Protein AF-A0A811JUB9-F1 (afdb_monomer)

Radius of gyration: 35.9 Å; Cα contacts (8 Å, |Δi|>4): 423; chains: 1; bounding box: 54×65×130 Å

Sequence (294 aa):
MSEEDNWIDVLENGEIFKRTLADSDGIQPIGGDLVCVTVECEHEHYQLEAPLGRGLFPDAFEIVLLMVKCEEKVQIRMEEERFKCSNFTLGDVEVPGSDSYIITLKSIAKDFDDTKYGSLYQSKGKEYYRAQDYPKAAQVYKHALVFNMSDEYKAKMVSNLCACYTQLKEWDEITKLTDDLVIPDSLDKQIVSKLKFRRGMALYNKKRYNEAIDEFKHALIFDKANMYIQSYIGLSTEKGRKQEQKLQKFYSGMMKEFSKEQTTKSHRFTLFSKAAAVVVIVIVVAVVIHYFFQ

Solvent-accessible surface area (backbone atoms only — not comparable to full-atom values): 15815 Å² total; per-residue (Å²): 132,67,93,75,78,59,64,41,56,75,73,79,72,74,40,40,33,41,27,79,78,39,80,52,95,42,62,61,54,56,80,61,27,35,35,33,32,42,39,38,49,99,93,44,80,45,81,47,75,51,48,36,71,48,72,70,57,59,70,52,52,43,57,50,50,54,78,39,23,33,64,16,27,32,38,39,38,34,72,38,76,92,51,38,41,62,68,45,66,58,83,92,44,75,44,80,45,47,51,52,42,36,41,29,34,69,44,78,41,80,84,70,75,61,67,74,47,52,63,45,35,53,50,53,22,50,50,29,46,73,71,64,38,33,70,62,16,30,50,19,29,53,51,54,62,73,48,94,61,54,68,64,56,48,52,52,37,50,43,51,30,41,50,26,29,60,77,72,64,39,36,66,59,36,46,54,59,58,70,75,51,82,80,61,92,86,47,59,49,67,59,52,20,52,41,28,37,52,43,13,52,28,29,43,76,70,67,40,20,68,63,13,36,53,27,28,52,57,12,33,76,59,43,74,82,46,64,67,52,53,47,51,38,54,52,26,52,55,52,39,53,53,49,52,52,51,51,51,51,51,52,53,50,54,53,51,51,54,50,50,53,53,50,51,55,50,50,54,57,52,50,54,52,52,54,52,51,52,53,51,50,53,52,52,51,51,52,51,52,57,68,76,76,113

pLDDT: mean 90.18, std 12.18, range [43.56, 98.56]

Organism: NCBI:txid465554

Nearest PDB structures (foldseek):
  5jhe-assembly1_A-2  TM=5.456E-01  e=1.407E-05  Saccharomyces cerevisiae S288C
  2xpi-assembly1_A  TM=8.559E-01  e=1.167E-02  Schizosaccharomyces pombe
  8h3a-assembly1_A  TM=8.466E-01  e=1.300E-02  Homo sapiens
  8bbg-assembly1_D  TM=7.629E-01  e=2.109E-02  Homo sapiens
  8gl8-assembly1_I  TM=4.465E-01  e=8.087E-02  Flavobacterium johnsoniae

Foldseek 3Di:
DDPPPFWDPLPVPPFKIKGWPAADPAAADDQQKWWWKWKADPNDIWIAIDGAPQLLDQPNCSRVSNVHGAQTKMKMFGPDPSRFDDFDDQDNDTDHTDRMIIMHTHDIHNDDQLAVCLVSLVVSLVVCVVVVVLVSSLSSLVSSCVHPDDLQSNLVSLLSNLVSCVSVVVLVVLLVSLVPRDDDPPHDLQSQLSSLQSNLSSCVVVLVLVSSLVSLVSSCVSVVPPVVSVVSNVVSVVSNVVVVVVVVVVVVVVVVVVVVVVVVVVVVVVVVVVVVVVVVVVVVVVVVVVVVVD

Mean predicted aligned error: 9.31 Å

Structure (mmCIF, N/CA/C/O backbone):
data_AF-A0A811JUB9-F1
#
_entry.id   AF-A0A811JUB9-F1
#
loop_
_atom_site.group_PDB
_atom_site.id
_atom_site.type_symbol
_atom_site.label_atom_id
_atom_site.label_alt_id
_atom_site.label_comp_id
_atom_site.label_asym_id
_atom_site.label_entity_id
_atom_site.label_seq_id
_atom_site.pdbx_PDB_ins_code
_atom_site.Cartn_x
_atom_site.Cartn_y
_atom_site.Cartn_z
_atom_site.o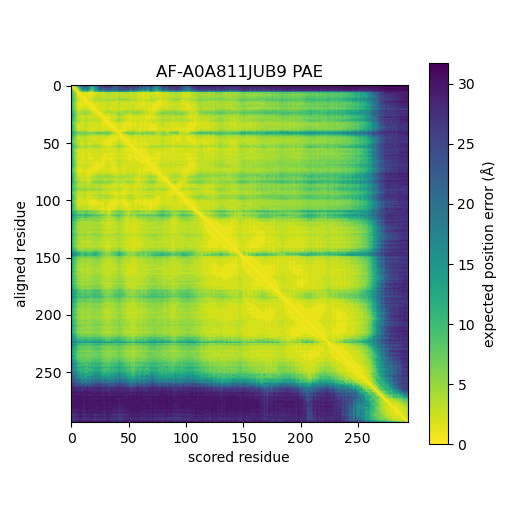ccupancy
_atom_site.B_iso_or_equiv
_atom_site.auth_seq_id
_atom_site.auth_comp_id
_atom_site.auth_asym_id
_atom_site.auth_atom_id
_atom_site.pdbx_PDB_model_num
ATOM 1 N N . MET A 1 1 ? -24.187 -22.582 33.182 1.00 44.03 1 MET A N 1
ATOM 2 C CA . MET A 1 1 ? -23.689 -22.406 31.806 1.00 44.03 1 MET A CA 1
ATOM 3 C C . MET A 1 1 ? -22.238 -22.010 31.949 1.00 44.03 1 MET A C 1
ATOM 5 O O . MET A 1 1 ? -21.979 -21.024 32.626 1.00 44.03 1 MET A O 1
ATOM 9 N N . SER A 1 2 ? -21.315 -22.866 31.518 1.00 43.56 2 SER A N 1
ATOM 10 C CA . SER A 1 2 ? -19.874 -22.607 31.616 1.00 43.56 2 SER A CA 1
ATOM 11 C C . SER A 1 2 ? -19.514 -21.364 30.798 1.00 43.56 2 SER A C 1
ATOM 13 O O . SER A 1 2 ? -20.132 -21.096 29.773 1.00 43.56 2 SER A O 1
ATOM 15 N N . GLU A 1 3 ? -18.516 -20.599 31.244 1.00 51.31 3 GLU A N 1
ATOM 16 C CA . GLU A 1 3 ? -18.048 -19.351 30.605 1.00 51.31 3 GLU A CA 1
ATOM 17 C C . GLU A 1 3 ? -17.570 -19.515 29.143 1.00 51.31 3 GLU A C 1
ATOM 19 O O . GLU A 1 3 ? -17.313 -18.518 28.463 1.00 51.31 3 GLU A O 1
ATOM 24 N N . GLU A 1 4 ? -17.477 -20.755 28.653 1.00 53.12 4 GLU A N 1
ATOM 25 C CA . GLU A 1 4 ? -17.109 -21.128 27.283 1.00 53.12 4 GLU A CA 1
ATOM 26 C C . GLU A 1 4 ? -18.252 -20.971 26.257 1.00 53.12 4 GLU A C 1
ATOM 28 O O . GLU A 1 4 ? -17.964 -20.832 25.073 1.00 53.12 4 GLU A O 1
ATOM 33 N N . ASP A 1 5 ? -19.524 -20.901 26.674 1.00 55.84 5 ASP A N 1
ATOM 34 C CA . ASP A 1 5 ? -20.690 -21.016 25.766 1.00 55.84 5 ASP A CA 1
ATOM 35 C C . ASP A 1 5 ? -21.066 -19.744 24.967 1.00 55.84 5 ASP A C 1
ATOM 37 O O . ASP A 1 5 ? -21.996 -19.778 24.166 1.00 55.84 5 ASP A O 1
ATOM 41 N N . ASN A 1 6 ? -20.375 -18.613 25.156 1.00 85.19 6 ASN A N 1
ATOM 42 C CA . ASN A 1 6 ? -20.751 -17.324 24.536 1.00 85.19 6 ASN A CA 1
ATOM 43 C C . ASN A 1 6 ? -19.749 -16.793 23.493 1.00 85.19 6 ASN A C 1
ATOM 45 O O . ASN A 1 6 ? -19.838 -15.627 23.096 1.00 85.19 6 ASN A O 1
ATOM 49 N N . TRP A 1 7 ? -18.781 -17.604 23.064 1.00 94.31 7 TRP A N 1
ATOM 50 C CA . TRP A 1 7 ? -17.868 -17.227 21.984 1.00 94.31 7 TRP A CA 1
ATOM 51 C C . TRP A 1 7 ? -18.457 -17.585 20.620 1.00 94.31 7 TRP A C 1
ATOM 53 O O . TRP A 1 7 ? -18.829 -18.727 20.368 1.00 94.31 7 TRP A O 1
ATOM 63 N N . ILE A 1 8 ? -18.496 -16.601 19.729 1.00 95.06 8 ILE A N 1
ATOM 64 C CA . ILE A 1 8 ? -18.855 -16.756 18.323 1.00 95.06 8 ILE A CA 1
ATOM 65 C C . ILE A 1 8 ? -17.554 -16.846 17.531 1.00 95.06 8 ILE A C 1
ATOM 67 O O . ILE A 1 8 ? -16.740 -15.922 17.591 1.00 95.06 8 ILE A O 1
ATOM 71 N N . ASP A 1 9 ? -17.365 -17.938 16.797 1.00 95.44 9 ASP A N 1
ATOM 72 C CA . ASP A 1 9 ? -16.324 -18.040 15.774 1.00 95.44 9 ASP A CA 1
ATOM 73 C C . ASP A 1 9 ? -16.734 -17.183 14.570 1.00 95.44 9 ASP A C 1
ATOM 75 O O . ASP A 1 9 ? -17.721 -17.465 13.894 1.00 95.44 9 ASP A O 1
ATOM 79 N N . VAL A 1 10 ? -16.011 -16.088 14.354 1.00 95.38 10 VAL A N 1
ATOM 80 C CA . VAL A 1 10 ? -16.367 -15.035 13.394 1.00 95.38 10 VAL A CA 1
ATOM 81 C C . VAL A 1 10 ? -16.140 -15.482 11.952 1.00 95.38 10 VAL A C 1
ATOM 83 O O . VAL A 1 10 ? -16.832 -15.018 11.048 1.00 95.38 10 VAL A O 1
ATOM 86 N N . LEU A 1 11 ? -15.164 -16.364 11.735 1.00 94.31 11 LEU A N 1
ATOM 87 C CA . LEU A 1 11 ? -14.755 -16.834 10.411 1.00 94.31 11 LEU A CA 1
ATOM 88 C C . LEU A 1 11 ? -15.128 -18.304 10.155 1.00 94.31 11 LEU A C 1
ATOM 90 O O . LEU A 1 11 ? -14.844 -18.813 9.072 1.00 94.31 11 LEU A O 1
ATOM 94 N N . GLU A 1 12 ? -15.751 -18.972 11.130 1.00 93.38 12 GLU A N 1
ATOM 95 C CA . GLU A 1 12 ? -16.121 -20.398 11.094 1.00 93.38 12 GLU A CA 1
ATOM 96 C C . GLU A 1 12 ? -14.928 -21.335 10.821 1.00 93.38 12 GLU A C 1
ATOM 98 O O . GLU A 1 12 ? -15.060 -22.408 10.227 1.00 93.38 12 GLU A O 1
ATOM 103 N N . ASN A 1 13 ? -13.734 -20.914 11.229 1.00 92.94 13 ASN A N 1
ATOM 104 C CA . ASN A 1 13 ? -12.484 -21.634 10.999 1.00 92.94 13 ASN A CA 1
ATOM 105 C C . ASN A 1 13 ? -11.553 -21.641 12.224 1.00 92.94 13 ASN A C 1
ATOM 107 O O . ASN A 1 13 ? -10.418 -22.105 12.123 1.00 92.94 13 ASN A O 1
ATOM 111 N N . GLY A 1 14 ? -12.033 -21.161 13.373 1.00 93.12 14 GLY A N 1
ATOM 112 C CA . GLY A 1 14 ? -11.326 -21.168 14.648 1.00 93.12 14 GLY A CA 1
ATOM 113 C C . GLY A 1 14 ? -10.254 -20.092 14.807 1.00 93.12 14 GLY A C 1
ATOM 114 O O . GLY A 1 14 ? -9.440 -20.196 15.719 1.00 93.12 14 GLY A O 1
ATOM 115 N N . GLU A 1 15 ? -10.212 -19.075 13.943 1.00 95.31 15 GLU A N 1
ATOM 116 C CA . GLU A 1 15 ? -9.104 -18.111 13.936 1.00 95.31 15 GLU A CA 1
ATOM 117 C C . GLU A 1 15 ? -9.399 -16.823 14.721 1.00 95.31 15 GLU A C 1
ATOM 119 O O . GLU A 1 15 ? -8.499 -16.267 15.358 1.00 95.31 15 GLU A O 1
ATOM 124 N N . ILE A 1 16 ? -10.647 -16.338 14.675 1.00 96.69 16 ILE A N 1
ATOM 125 C CA . ILE A 1 16 ? -11.093 -15.122 15.372 1.00 96.69 16 ILE A CA 1
ATOM 126 C C . ILE A 1 16 ? -12.395 -15.414 16.108 1.00 96.69 16 ILE A C 1
ATOM 128 O O . ILE A 1 16 ? -13.383 -15.830 15.508 1.00 96.69 16 ILE A O 1
ATOM 132 N N . PHE A 1 17 ? -12.419 -15.099 17.399 1.00 96.81 17 PHE A N 1
ATOM 133 C CA . PHE A 1 17 ? -1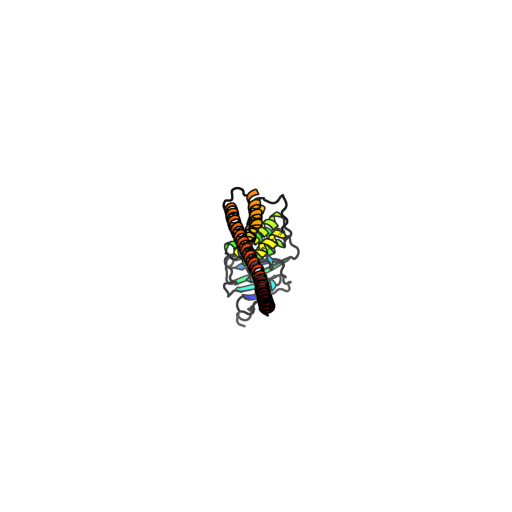3.595 -15.241 18.243 1.00 96.81 17 PHE A CA 1
ATOM 134 C C . PHE A 1 17 ? -14.070 -13.886 18.762 1.00 96.81 17 PHE A C 1
ATOM 136 O O . PHE A 1 17 ? -13.266 -13.034 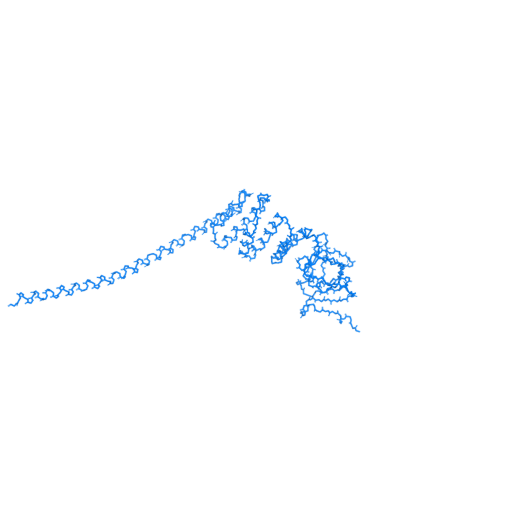19.147 1.00 96.81 17 PHE A O 1
ATOM 143 N N . LYS A 1 18 ? -15.391 -13.710 18.829 1.00 96.81 18 LYS A N 1
ATOM 144 C CA . LYS A 1 18 ? -16.073 -12.552 19.422 1.00 96.81 18 LYS A CA 1
ATOM 145 C C . LYS A 1 18 ? -16.983 -13.026 20.553 1.00 96.81 18 LYS A C 1
ATOM 147 O O . LYS A 1 18 ? -17.725 -13.987 20.386 1.00 96.81 18 LYS A O 1
ATOM 152 N N . ARG A 1 19 ? -16.996 -12.315 21.677 1.00 96.19 19 ARG A N 1
ATOM 153 C CA . ARG A 1 19 ? -17.979 -12.483 22.755 1.00 96.19 19 ARG A CA 1
ATOM 154 C C . ARG A 1 19 ? -18.556 -11.132 23.148 1.00 96.19 19 ARG A C 1
ATOM 156 O O . ARG A 1 19 ? -17.804 -10.219 23.477 1.00 96.19 19 ARG A O 1
ATOM 163 N N . THR A 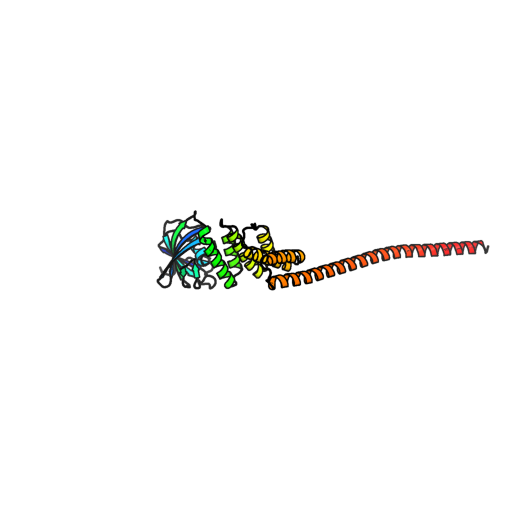1 20 ? -19.876 -10.995 23.162 1.00 96.88 20 THR A N 1
ATOM 164 C CA . THR A 1 20 ? -20.530 -9.768 23.637 1.00 96.88 20 THR A CA 1
ATOM 165 C C . THR A 1 20 ? -20.503 -9.726 25.167 1.00 96.88 20 THR A C 1
ATOM 167 O O . THR A 1 20 ? -20.916 -10.674 25.832 1.00 96.88 20 THR A O 1
ATOM 170 N N . LEU A 1 21 ? -19.975 -8.634 25.724 1.00 96.62 21 LEU A N 1
ATOM 171 C CA . LEU A 1 21 ? -19.916 -8.368 27.166 1.00 96.62 21 LEU A CA 1
ATOM 172 C C . LEU A 1 21 ? -21.066 -7.456 27.614 1.00 96.62 21 LEU A C 1
ATOM 174 O O . LEU A 1 21 ? -21.599 -7.634 28.705 1.00 96.62 21 LEU A O 1
ATOM 178 N N . ALA A 1 22 ? -21.448 -6.497 26.769 1.00 96.56 22 ALA A N 1
ATOM 179 C CA . ALA A 1 22 ? -22.656 -5.694 26.920 1.00 96.56 22 ALA A CA 1
ATOM 180 C C . ALA A 1 22 ? -23.265 -5.449 25.534 1.00 96.56 22 ALA A C 1
ATOM 182 O O . ALA A 1 22 ? -22.577 -4.941 24.648 1.00 96.56 22 ALA A O 1
ATOM 183 N N . ASP A 1 23 ? -24.525 -5.845 25.351 1.00 95.19 23 ASP A N 1
ATOM 184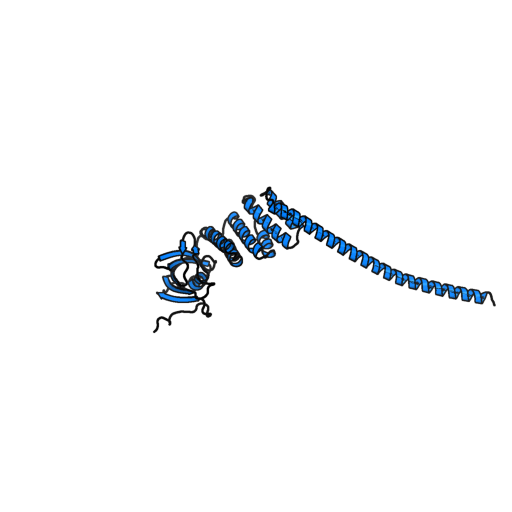 C CA . ASP A 1 23 ? -25.258 -5.643 24.097 1.00 95.19 23 ASP A CA 1
ATOM 185 C C . ASP A 1 23 ? -25.808 -4.211 24.003 1.00 95.19 23 ASP A C 1
ATOM 187 O O . ASP A 1 23 ? -25.878 -3.480 24.994 1.00 95.19 23 ASP A O 1
ATOM 191 N N . SER A 1 24 ? -26.205 -3.823 22.798 1.00 96.12 24 SER A N 1
ATOM 192 C CA . SER A 1 24 ? -26.814 -2.537 22.487 1.00 96.12 24 SER A CA 1
ATOM 193 C C . SER A 1 24 ? -27.889 -2.703 21.408 1.00 96.12 24 SER A C 1
ATOM 195 O O . SER A 1 24 ? -27.811 -3.590 20.558 1.00 96.12 24 SER A O 1
ATOM 197 N N . ASP A 1 25 ? -28.873 -1.806 21.392 1.00 94.75 25 ASP A N 1
ATOM 198 C CA . ASP A 1 25 ? -29.843 -1.671 20.293 1.00 94.75 25 ASP A CA 1
ATOM 199 C C . ASP A 1 25 ? -29.364 -0.676 19.214 1.00 94.75 25 ASP A C 1
ATOM 201 O O . ASP A 1 25 ? -30.129 -0.250 18.347 1.00 94.75 25 ASP A O 1
ATOM 205 N N . GLY A 1 26 ? -28.090 -0.273 19.277 1.00 95.44 26 GLY A N 1
ATOM 206 C CA . GLY A 1 26 ? -27.459 0.626 18.318 1.00 95.44 26 GLY A CA 1
ATOM 207 C C . GLY A 1 26 ? -27.363 0.051 16.903 1.00 95.44 26 GLY A C 1
ATOM 208 O O . GLY A 1 26 ? -27.590 -1.130 16.643 1.00 95.44 26 GLY A O 1
ATOM 209 N N . ILE A 1 27 ? -26.984 0.913 15.962 1.00 96.69 27 ILE A N 1
ATOM 210 C CA . ILE A 1 27 ? -26.746 0.514 14.572 1.00 96.69 27 ILE A CA 1
ATOM 211 C C . ILE A 1 27 ? -25.341 -0.075 14.396 1.00 96.69 27 ILE A C 1
ATOM 213 O O . ILE A 1 27 ? -24.413 0.279 15.120 1.00 96.69 27 ILE A O 1
ATOM 217 N N . GLN A 1 28 ? -25.195 -0.954 13.412 1.00 96.81 28 GLN A N 1
ATOM 218 C CA . GLN A 1 28 ? -23.934 -1.571 12.998 1.00 96.81 28 GLN A CA 1
ATOM 219 C C . GLN A 1 28 ? -23.298 -0.744 11.866 1.00 96.81 28 GLN A C 1
ATOM 221 O O . GLN A 1 28 ? -24.041 -0.239 11.014 1.00 96.81 28 GLN A O 1
ATOM 226 N N . PRO A 1 29 ? -21.964 -0.573 11.839 1.00 97.25 29 PRO A N 1
ATOM 227 C CA . PRO A 1 29 ? -21.294 0.175 10.783 1.00 97.25 29 PRO A CA 1
ATOM 228 C C . PRO A 1 29 ? -21.241 -0.633 9.483 1.00 97.25 29 PRO A C 1
ATOM 230 O O . PRO A 1 29 ? -21.277 -1.865 9.487 1.00 97.25 29 PRO A O 1
ATOM 233 N N . ILE A 1 30 ? -21.100 0.067 8.362 1.00 95.31 30 ILE A N 1
ATOM 234 C CA . ILE A 1 30 ? -20.750 -0.527 7.069 1.00 95.31 30 ILE A CA 1
ATOM 235 C C . ILE A 1 30 ? -19.331 -0.125 6.655 1.00 95.31 30 ILE A C 1
ATOM 237 O O . ILE A 1 30 ? -18.756 0.839 7.161 1.00 95.31 30 ILE A O 1
ATOM 241 N N . GLY A 1 31 ? -18.752 -0.861 5.703 1.00 93.06 31 GLY A N 1
ATOM 242 C CA . GLY A 1 31 ? -17.441 -0.524 5.150 1.00 93.06 31 GLY A CA 1
ATOM 243 C C . GLY A 1 31 ? -17.424 0.891 4.560 1.00 93.06 31 GLY A C 1
ATOM 244 O O . GLY A 1 31 ? -18.207 1.209 3.666 1.00 93.06 31 GLY A O 1
ATOM 245 N N . GLY A 1 32 ? -16.500 1.720 5.038 1.00 90.75 32 GLY A N 1
ATOM 246 C CA . GLY A 1 32 ? -16.361 3.131 4.692 1.00 90.75 32 GLY A CA 1
ATOM 247 C C . GLY A 1 32 ? -16.842 4.100 5.769 1.00 90.75 32 GLY A C 1
ATOM 248 O O . GLY A 1 32 ? -16.410 5.248 5.724 1.00 90.75 32 GLY A O 1
ATOM 249 N N . ASP A 1 33 ? -17.662 3.662 6.728 1.00 95.44 33 ASP A N 1
ATOM 250 C CA . ASP A 1 33 ? -18.068 4.517 7.845 1.00 95.44 33 ASP A CA 1
ATOM 251 C C . ASP A 1 33 ? -16.856 4.873 8.720 1.00 95.44 33 ASP A C 1
ATOM 253 O O . ASP A 1 33 ? -15.968 4.048 8.955 1.00 95.44 33 ASP A O 1
ATOM 257 N N . LEU A 1 34 ? -16.834 6.098 9.242 1.00 95.88 34 LEU A N 1
ATOM 258 C CA . LEU A 1 34 ? -15.900 6.496 10.285 1.00 95.88 34 LEU A CA 1
ATOM 259 C C . LEU A 1 34 ? -16.371 5.925 11.616 1.00 95.88 34 LEU A C 1
ATOM 261 O O . LEU A 1 34 ? -17.490 6.209 12.045 1.00 95.88 34 LEU A O 1
ATOM 265 N N . VAL A 1 35 ? -15.511 5.157 12.280 1.00 97.62 35 VAL A N 1
ATOM 266 C CA . VAL A 1 35 ? -15.815 4.576 13.588 1.00 97.62 35 VAL A CA 1
ATOM 267 C C . VAL A 1 35 ? -14.863 5.107 14.647 1.00 97.62 35 VAL A C 1
ATOM 269 O O . VAL A 1 35 ? -13.656 5.190 14.418 1.00 97.62 35 VAL A O 1
ATOM 272 N N . CYS A 1 36 ? -15.412 5.440 15.813 1.00 97.69 36 CYS A N 1
ATOM 273 C CA . CYS A 1 36 ? -14.642 5.704 17.024 1.00 97.69 36 CYS A CA 1
ATOM 274 C C . CYS A 1 36 ? -14.813 4.523 17.974 1.00 97.69 36 CYS A C 1
ATOM 276 O O . CYS A 1 36 ? -15.941 4.127 18.278 1.00 97.69 36 CYS A O 1
ATOM 278 N N . VAL A 1 37 ? -13.708 3.946 18.434 1.00 98.38 37 VAL A N 1
ATOM 279 C CA . VAL A 1 37 ? -13.704 2.771 19.305 1.00 98.38 37 VAL A CA 1
ATOM 280 C C . VAL A 1 37 ? -12.829 3.014 20.525 1.00 98.38 37 VAL A C 1
ATOM 282 O O . VAL A 1 37 ? -11.751 3.600 20.438 1.00 98.38 37 VAL A O 1
ATOM 285 N N . THR A 1 38 ? -13.282 2.514 21.670 1.00 98.38 38 THR A N 1
ATOM 286 C CA . THR A 1 38 ? -12.445 2.364 22.859 1.00 98.38 38 THR A CA 1
ATOM 287 C C . THR A 1 38 ? -11.910 0.942 22.901 1.00 98.38 38 THR A C 1
ATOM 289 O O . THR A 1 38 ? -12.699 -0.001 22.920 1.00 98.38 38 THR A O 1
ATOM 292 N N . VAL A 1 39 ? -10.593 0.791 22.944 1.00 98.19 39 VAL A N 1
ATOM 293 C CA . VAL A 1 39 ? -9.901 -0.494 23.076 1.00 98.19 39 VAL A CA 1
ATOM 294 C C . VAL A 1 39 ? -9.324 -0.587 24.480 1.00 98.19 39 VAL A C 1
ATOM 296 O O . VAL A 1 39 ? -8.626 0.323 24.913 1.00 98.19 39 VAL A O 1
ATOM 299 N N . GLU A 1 40 ? -9.607 -1.670 25.193 1.00 97.38 40 GLU A N 1
ATOM 300 C CA . GLU A 1 40 ? -9.048 -1.963 26.513 1.00 97.38 40 GLU A CA 1
ATOM 301 C C . GLU A 1 40 ? -8.051 -3.118 26.381 1.00 97.38 40 GLU A C 1
ATOM 303 O O . GLU A 1 40 ? -8.390 -4.193 25.870 1.00 97.38 40 GLU A O 1
ATOM 308 N N . CYS A 1 41 ? -6.819 -2.876 26.823 1.00 93.69 41 CYS A N 1
ATOM 309 C CA . CYS A 1 41 ? -5.717 -3.834 26.809 1.00 93.69 41 CYS A CA 1
ATOM 310 C C . CYS A 1 41 ? -4.761 -3.516 27.960 1.00 93.69 41 CYS A C 1
ATOM 312 O O . CYS A 1 41 ? -4.551 -2.348 28.260 1.00 93.69 41 CYS A O 1
ATOM 314 N N . GLU A 1 42 ? -4.213 -4.536 28.623 1.00 88.19 42 GLU A N 1
ATOM 315 C CA . GLU A 1 42 ? -3.255 -4.376 29.736 1.00 88.19 42 GLU A CA 1
ATOM 316 C C . GLU A 1 42 ? -3.701 -3.411 30.861 1.00 88.19 42 GLU A C 1
ATOM 318 O O . GLU A 1 42 ? -2.872 -2.851 31.571 1.00 88.19 42 GLU A O 1
ATOM 323 N N . HIS A 1 43 ? -5.014 -3.285 31.097 1.00 86.56 43 HIS A N 1
ATOM 324 C CA . HIS A 1 43 ? -5.642 -2.345 32.050 1.00 86.56 43 HIS A CA 1
ATOM 325 C C . HIS A 1 43 ? -5.590 -0.860 31.646 1.00 86.56 43 HIS A C 1
ATOM 327 O O . HIS A 1 43 ? -5.934 0.005 32.453 1.00 86.56 43 HIS A O 1
ATOM 333 N N . GLU A 1 44 ? -5.222 -0.556 30.404 1.00 94.56 44 GLU A N 1
ATOM 334 C CA . GLU A 1 44 ? -5.306 0.779 29.814 1.00 94.56 44 GLU A CA 1
ATOM 335 C C . GLU A 1 44 ? -6.445 0.872 28.788 1.00 94.56 44 GLU A C 1
ATOM 337 O O . GLU A 1 44 ? -6.979 -0.137 28.318 1.00 94.56 44 GLU A O 1
ATOM 342 N N . HIS A 1 45 ? -6.827 2.107 28.447 1.00 96.44 45 HIS A N 1
ATOM 343 C CA . HIS A 1 45 ? -7.878 2.411 27.476 1.00 96.44 45 HIS A CA 1
ATOM 344 C C . HIS A 1 45 ? -7.337 3.313 26.364 1.00 96.44 45 HIS A C 1
ATOM 346 O O . HIS A 1 45 ? -6.836 4.405 26.630 1.00 96.44 45 HIS A O 1
ATOM 352 N N . TYR A 1 46 ? -7.528 2.898 25.116 1.00 97.81 46 TYR A N 1
ATOM 353 C CA . TYR A 1 46 ? -7.072 3.600 23.920 1.00 97.81 46 TYR A CA 1
ATOM 354 C C . TYR A 1 46 ? -8.276 4.029 23.085 1.00 97.81 46 TYR A C 1
ATOM 356 O O . TYR A 1 46 ? -9.162 3.221 22.808 1.00 97.81 46 TYR A O 1
ATOM 364 N N . GLN A 1 47 ? -8.324 5.299 22.687 1.00 97.62 47 GLN A N 1
ATOM 365 C CA . GLN A 1 47 ? -9.361 5.812 21.791 1.00 97.62 47 GLN A CA 1
ATOM 366 C C . GLN A 1 47 ? -8.815 5.843 20.373 1.00 97.62 47 GLN A C 1
ATOM 368 O O . GLN A 1 47 ? -7.817 6.513 20.109 1.00 97.62 47 GLN A O 1
ATOM 373 N N . LEU A 1 48 ? -9.465 5.117 19.473 1.00 97.31 48 LEU A N 1
ATOM 374 C CA . LEU A 1 48 ? -9.063 5.003 18.080 1.00 97.31 48 LEU A CA 1
ATOM 375 C C . LEU A 1 48 ? -10.197 5.496 17.189 1.00 97.31 48 LEU A C 1
ATOM 377 O O . LEU A 1 48 ? -11.353 5.142 17.406 1.00 97.31 48 LEU A O 1
ATOM 381 N N . GLU A 1 49 ? -9.862 6.271 16.164 1.00 96.12 49 GLU A N 1
ATOM 382 C CA . GLU A 1 49 ? -10.829 6.769 15.190 1.00 96.12 49 GLU A CA 1
ATOM 383 C C . GLU A 1 49 ? -10.268 6.609 13.774 1.00 96.12 49 GLU A C 1
ATOM 385 O O . GLU A 1 49 ? -9.203 7.145 13.455 1.00 96.12 49 GLU A O 1
ATOM 390 N N . ALA A 1 50 ? -10.964 5.852 12.925 1.00 95.44 50 ALA A N 1
ATOM 391 C CA . ALA A 1 50 ? -10.581 5.656 11.529 1.00 95.44 50 ALA A CA 1
ATOM 392 C C . ALA A 1 50 ? -11.740 5.109 10.675 1.00 95.44 50 ALA A C 1
ATOM 394 O O . ALA A 1 50 ? -12.675 4.507 11.209 1.00 95.44 50 ALA A O 1
ATOM 395 N N . PRO A 1 51 ? -11.692 5.299 9.344 1.00 94.31 51 PRO A N 1
ATOM 396 C CA . PRO A 1 51 ? -12.621 4.650 8.422 1.00 94.31 51 PRO A CA 1
ATOM 397 C C . PRO A 1 51 ? -12.501 3.121 8.451 1.00 94.31 51 PRO A C 1
ATOM 399 O O . PRO A 1 51 ? -11.419 2.578 8.213 1.00 94.31 51 PRO A O 1
ATOM 402 N N . LEU A 1 52 ? -13.621 2.438 8.685 1.00 95.12 52 LEU A N 1
ATOM 403 C CA . LEU A 1 52 ? -13.711 0.978 8.716 1.00 95.12 52 LEU A CA 1
ATOM 404 C C . LEU A 1 52 ? -13.670 0.380 7.301 1.00 95.12 52 LEU A C 1
ATOM 406 O O . LEU A 1 52 ? -14.188 0.950 6.341 1.00 95.12 52 LEU A O 1
ATOM 410 N N . GLY A 1 53 ? -13.078 -0.798 7.153 1.00 89.69 53 GLY A N 1
ATOM 411 C CA . GLY A 1 53 ? -12.943 -1.531 5.895 1.00 89.69 53 GLY A CA 1
ATOM 412 C C . GLY A 1 53 ? -11.912 -0.933 4.938 1.00 89.69 53 GLY A C 1
ATOM 413 O O . GLY A 1 53 ? -12.010 -1.136 3.725 1.00 89.69 53 GLY A O 1
ATOM 414 N N . ARG A 1 54 ? -10.954 -0.148 5.447 1.00 88.69 54 ARG A N 1
ATOM 415 C CA . ARG A 1 54 ? -9.960 0.567 4.624 1.00 88.69 54 ARG A CA 1
ATOM 416 C C . ARG A 1 54 ? -8.505 0.253 4.990 1.00 88.69 54 ARG A C 1
ATOM 418 O O . ARG A 1 54 ? -7.598 0.819 4.378 1.00 88.69 54 ARG A O 1
ATOM 425 N N . GLY A 1 55 ? -8.272 -0.676 5.917 1.00 89.69 55 GLY A N 1
ATOM 426 C CA . GLY A 1 55 ? -6.942 -1.194 6.249 1.00 89.69 55 GLY A CA 1
ATOM 427 C C . GLY A 1 55 ? -6.138 -0.272 7.164 1.00 89.69 55 GLY A C 1
ATOM 428 O O . GLY A 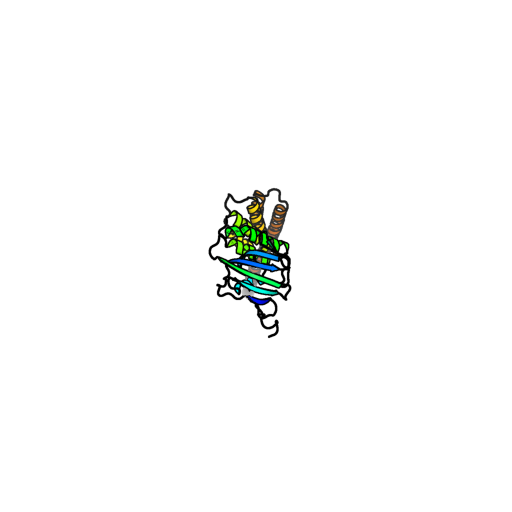1 55 ? -4.909 -0.242 7.079 1.00 89.69 55 GLY A O 1
ATOM 429 N N . LEU A 1 56 ? -6.826 0.524 7.987 1.00 93.00 56 LEU A N 1
ATOM 430 C CA . LEU A 1 56 ? -6.184 1.323 9.033 1.00 93.00 56 LEU A CA 1
ATOM 431 C C . LEU A 1 56 ? -6.191 0.591 10.372 1.00 93.00 56 LEU A C 1
ATOM 433 O O . LEU A 1 56 ? -5.201 0.670 11.103 1.00 93.00 56 LEU A O 1
ATOM 437 N N . PHE A 1 57 ? -7.267 -0.135 10.675 1.00 95.19 57 PHE A N 1
ATOM 438 C CA . PHE A 1 57 ? -7.307 -1.005 11.840 1.00 95.19 57 PHE A CA 1
ATOM 439 C C . PHE A 1 57 ? -6.563 -2.321 11.562 1.00 95.19 57 PHE A C 1
ATOM 441 O O . PHE A 1 57 ? -6.370 -2.692 10.401 1.00 95.19 57 PHE A O 1
ATOM 448 N N . PRO A 1 58 ? -6.143 -3.052 12.610 1.00 94.25 58 PRO A N 1
ATOM 449 C CA . PRO A 1 58 ? -5.711 -4.436 12.453 1.00 94.25 58 PRO A CA 1
ATOM 450 C C . PRO A 1 58 ? -6.795 -5.297 11.790 1.00 94.25 58 PRO A C 1
ATOM 452 O O . PRO A 1 58 ? -7.982 -5.091 12.032 1.00 94.25 58 PRO A O 1
ATOM 455 N N . ASP A 1 59 ? -6.399 -6.301 11.007 1.00 93.31 59 ASP A N 1
ATOM 456 C CA . ASP A 1 59 ? -7.326 -7.116 10.204 1.00 93.31 59 ASP A CA 1
ATOM 457 C C . ASP A 1 59 ? -8.471 -7.725 11.038 1.00 93.31 59 ASP A C 1
ATOM 459 O O . ASP A 1 59 ? -9.625 -7.716 10.614 1.00 93.31 59 ASP A O 1
ATOM 463 N N . ALA A 1 60 ? -8.182 -8.194 12.258 1.00 95.94 60 ALA A N 1
ATOM 464 C CA . ALA A 1 60 ? -9.203 -8.729 13.161 1.00 95.94 60 ALA A CA 1
ATOM 465 C C . ALA A 1 60 ? -10.249 -7.673 13.558 1.00 95.94 60 ALA A C 1
ATOM 467 O O . ALA A 1 60 ? -11.435 -7.977 13.662 1.00 95.94 60 ALA A O 1
ATOM 468 N N . PHE A 1 61 ? -9.825 -6.422 13.749 1.00 97.06 61 PHE A N 1
ATOM 469 C CA . PHE A 1 61 ? -10.709 -5.319 14.116 1.00 97.06 61 PHE A CA 1
ATOM 470 C C . PHE A 1 61 ? -11.568 -4.923 12.916 1.00 97.06 61 PHE A C 1
ATOM 472 O O . PHE A 1 61 ? -12.771 -4.745 13.079 1.00 97.06 61 PHE A O 1
ATOM 479 N N . GLU A 1 62 ? -10.977 -4.851 11.717 1.00 95.50 62 GLU A N 1
ATOM 480 C CA . GLU A 1 62 ? -11.697 -4.569 10.465 1.00 95.50 62 GLU A CA 1
ATOM 481 C C . GLU A 1 62 ? -12.848 -5.566 10.235 1.00 95.50 62 GLU A C 1
ATOM 483 O O . GLU A 1 62 ? -13.925 -5.182 9.783 1.00 95.50 62 GLU A O 1
ATOM 488 N N . ILE A 1 63 ? -12.639 -6.840 10.585 1.00 95.81 63 ILE A N 1
ATOM 489 C CA . ILE A 1 63 ? -13.650 -7.899 10.464 1.00 95.81 63 ILE A CA 1
ATOM 490 C C . ILE A 1 63 ? -14.682 -7.804 11.592 1.00 95.81 63 ILE A C 1
ATOM 492 O O . ILE A 1 63 ? -15.883 -7.768 11.328 1.00 95.81 63 ILE A O 1
ATOM 496 N N . VAL A 1 64 ? -14.239 -7.769 12.854 1.00 97.25 64 VAL A N 1
ATOM 497 C CA . VAL A 1 64 ? -15.166 -7.862 13.989 1.00 97.25 64 VAL A CA 1
ATOM 498 C C . VAL A 1 64 ? -16.019 -6.609 14.129 1.00 97.25 64 VAL A C 1
ATOM 500 O O . VAL A 1 64 ? -17.208 -6.738 14.401 1.00 97.25 64 VAL A O 1
ATOM 503 N N . LEU A 1 65 ? -15.466 -5.410 13.924 1.00 97.75 65 LEU A N 1
ATOM 504 C CA . LEU A 1 65 ? -16.218 -4.157 14.074 1.00 97.75 65 LEU A CA 1
ATOM 505 C C . LEU A 1 65 ? -17.392 -4.055 13.106 1.00 97.75 65 LEU A C 1
ATOM 507 O O . LEU A 1 65 ? -18.404 -3.451 13.454 1.00 97.75 65 LEU A O 1
ATOM 511 N N . LEU A 1 66 ? -17.313 -4.712 11.944 1.00 96.75 66 LEU A N 1
ATOM 512 C CA . LEU A 1 66 ? -18.454 -4.828 11.043 1.00 96.75 66 LEU A CA 1
ATOM 513 C C . LEU A 1 66 ? -19.620 -5.584 11.668 1.00 96.75 66 LEU A C 1
ATOM 515 O O . LEU A 1 66 ? -20.679 -5.507 11.082 1.00 96.75 66 LEU A O 1
ATOM 519 N N . MET A 1 67 ? -19.458 -6.289 12.794 1.00 95.69 67 MET A N 1
ATOM 520 C CA . MET A 1 67 ? -20.467 -7.078 13.521 1.00 95.69 67 MET A CA 1
ATOM 521 C C . MET A 1 67 ? -20.789 -6.521 14.919 1.00 95.69 67 MET A C 1
ATOM 523 O O . MET A 1 67 ? -21.395 -7.222 15.737 1.00 95.69 67 MET A O 1
ATOM 527 N N . VAL A 1 68 ? -20.328 -5.308 15.230 1.00 97.31 68 VAL A N 1
ATOM 528 C CA . VAL A 1 68 ? -20.506 -4.654 16.534 1.00 97.31 68 VAL A CA 1
ATOM 529 C C . VAL A 1 68 ? -21.442 -3.467 16.360 1.00 97.31 68 VAL A C 1
ATOM 531 O O . VAL A 1 68 ? -21.256 -2.648 15.461 1.00 97.31 68 VAL A O 1
ATOM 534 N N . LYS A 1 69 ? -22.462 -3.363 17.207 1.00 98.00 69 LYS A N 1
ATOM 535 C CA . LYS A 1 69 ? -23.384 -2.224 17.211 1.00 98.00 69 LYS A CA 1
ATOM 536 C C . LYS A 1 69 ? -22.802 -1.055 18.002 1.00 98.00 69 LYS A C 1
ATOM 538 O O . LYS A 1 69 ? -22.010 -1.235 18.922 1.00 98.00 69 LYS A O 1
ATOM 543 N N . CYS A 1 70 ? -23.223 0.163 17.682 1.00 97.62 70 CYS A N 1
ATOM 544 C CA . CYS A 1 70 ? -22.856 1.346 18.456 1.00 97.62 70 CYS A CA 1
ATOM 545 C C . CYS A 1 70 ? -23.255 1.174 19.934 1.00 97.62 70 CYS A C 1
ATOM 547 O O . CYS A 1 70 ? -24.367 0.744 20.225 1.00 97.62 70 CYS A O 1
ATOM 549 N N . GLU A 1 71 ? -22.353 1.516 20.848 1.00 97.94 71 GLU A N 1
ATOM 550 C CA . GLU A 1 71 ? -22.362 1.259 22.299 1.00 97.94 71 GLU A CA 1
ATOM 551 C C . GLU A 1 71 ? -22.264 -0.215 22.742 1.00 97.94 71 GLU A C 1
ATOM 553 O O . GLU A 1 71 ? -22.204 -0.480 23.942 1.00 97.94 71 GLU A O 1
ATOM 558 N N . GLU A 1 72 ? -22.175 -1.185 21.824 1.00 97.94 72 GLU A N 1
ATOM 559 C CA . GLU A 1 72 ? -21.895 -2.581 22.183 1.00 97.94 72 GLU A CA 1
ATOM 560 C C . GLU A 1 72 ? -20.441 -2.720 22.663 1.00 97.94 72 GLU A C 1
ATOM 562 O O . GLU A 1 72 ? -19.503 -2.191 22.052 1.00 97.94 72 GLU A O 1
ATOM 567 N N . LYS A 1 73 ? -20.251 -3.462 23.761 1.00 98.12 73 LYS A N 1
ATOM 568 C CA . LYS A 1 73 ? -18.941 -3.818 24.315 1.00 98.12 73 LYS A CA 1
ATOM 569 C C . LYS A 1 73 ? -18.688 -5.299 24.090 1.00 98.12 73 LYS A C 1
ATOM 571 O O . LYS A 1 73 ? -19.453 -6.149 24.549 1.00 98.12 73 LYS A O 1
ATOM 576 N N . VAL A 1 74 ? -17.590 -5.618 23.418 1.00 97.94 74 VAL A N 1
ATOM 577 C CA . VAL A 1 74 ? -17.250 -6.980 23.000 1.00 97.94 74 VAL A CA 1
ATOM 578 C C . VAL A 1 74 ? -15.829 -7.318 23.406 1.00 97.94 74 VAL A C 1
ATOM 580 O O . VAL A 1 74 ? -14.971 -6.447 23.481 1.00 97.94 74 VAL A O 1
ATOM 583 N N . GLN A 1 75 ? -15.568 -8.589 23.655 1.00 97.56 75 GLN A N 1
ATOM 584 C CA . GLN A 1 75 ? -14.221 -9.119 23.730 1.00 97.56 75 GLN A CA 1
ATOM 585 C C . GLN A 1 75 ? -13.912 -9.853 22.436 1.00 97.56 75 GLN A C 1
ATOM 587 O O . GLN A 1 75 ? -14.731 -10.637 21.954 1.00 97.56 75 GLN A O 1
ATOM 592 N N . ILE A 1 76 ? -12.723 -9.618 21.903 1.00 97.19 76 ILE A N 1
ATOM 593 C CA . ILE A 1 76 ? -12.178 -10.371 20.783 1.00 97.19 76 ILE A CA 1
ATOM 594 C C . ILE A 1 76 ? -10.987 -11.197 21.243 1.00 97.19 76 ILE A C 1
ATOM 596 O O . ILE A 1 76 ? -10.267 -10.804 22.168 1.00 97.19 76 ILE A O 1
ATOM 600 N N . ARG A 1 77 ? -10.793 -12.346 20.607 1.00 96.25 77 ARG A N 1
ATOM 601 C CA . ARG A 1 77 ? -9.638 -13.220 20.805 1.00 96.25 77 ARG A CA 1
ATOM 602 C C . ARG A 1 77 ? -9.179 -13.743 19.450 1.00 96.25 77 ARG A C 1
ATOM 604 O O . ARG A 1 77 ? -10.008 -14.221 18.677 1.00 96.25 77 ARG A O 1
ATOM 611 N N . MET A 1 78 ? -7.884 -13.649 19.174 1.00 96.31 78 MET A N 1
ATOM 612 C CA . MET A 1 78 ? -7.268 -14.156 17.949 1.00 96.31 78 MET A CA 1
ATOM 613 C C . MET A 1 78 ? -6.374 -15.347 18.292 1.00 96.31 78 MET A C 1
ATOM 615 O O . MET A 1 78 ? -5.441 -15.209 19.080 1.00 96.31 78 MET A O 1
ATOM 619 N N . GLU A 1 79 ? -6.647 -16.505 17.695 1.00 93.69 79 GLU A N 1
ATOM 620 C CA . GLU A 1 79 ? -5.842 -17.718 17.913 1.00 93.69 79 GLU A CA 1
ATOM 621 C C . GLU A 1 79 ? -4.718 -17.849 16.875 1.00 93.69 79 GLU A C 1
ATOM 623 O O . GLU A 1 79 ? -3.631 -18.330 17.194 1.00 93.69 79 GLU A O 1
ATOM 628 N N . GLU A 1 80 ? -4.938 -17.357 15.651 1.00 91.81 80 GLU A N 1
ATOM 629 C CA . GLU A 1 80 ? -3.958 -17.435 14.564 1.00 91.81 80 GLU A CA 1
ATOM 630 C C . GLU A 1 80 ? -3.014 -16.233 14.496 1.00 91.81 80 GLU A C 1
ATOM 632 O O . GLU A 1 80 ? -3.430 -15.071 14.532 1.00 91.81 80 GLU A O 1
ATOM 637 N N . GLU A 1 81 ? -1.732 -16.520 14.256 1.00 88.94 81 GLU A N 1
ATOM 638 C CA . GLU A 1 81 ? -0.641 -15.535 14.253 1.00 88.94 81 GLU A CA 1
ATOM 639 C C . GLU A 1 81 ? -0.864 -14.388 13.260 1.00 88.94 81 GLU A C 1
ATOM 641 O O . GLU A 1 81 ? -0.495 -13.247 13.515 1.00 88.94 81 GLU A O 1
ATOM 646 N N . ARG A 1 82 ? -1.529 -14.659 12.130 1.00 88.75 82 ARG A N 1
ATOM 647 C CA . ARG A 1 82 ? -1.809 -13.639 11.106 1.00 88.75 82 ARG A CA 1
ATOM 648 C C . ARG A 1 82 ? -2.760 -12.529 11.568 1.00 88.75 82 ARG A C 1
ATOM 650 O O . ARG A 1 82 ? -2.785 -11.472 10.941 1.00 88.75 82 ARG A O 1
ATOM 657 N N . PHE A 1 83 ? -3.559 -12.789 12.604 1.00 92.19 83 PHE A N 1
ATOM 658 C CA . PHE A 1 83 ? -4.523 -11.844 13.173 1.00 92.19 83 PHE A CA 1
ATOM 659 C C . PHE A 1 83 ? -4.085 -11.283 14.520 1.00 92.19 83 PHE A C 1
ATOM 661 O O . PHE A 1 83 ? -4.611 -10.253 14.950 1.00 92.19 83 PHE A O 1
ATOM 668 N N . LYS A 1 84 ? -3.131 -11.943 15.180 1.00 90.50 84 LYS A N 1
ATOM 669 C CA . LYS A 1 84 ? -2.528 -11.435 16.404 1.00 90.50 84 LYS A CA 1
ATOM 670 C C . LYS A 1 84 ? -1.880 -10.089 16.137 1.00 90.50 84 LYS A C 1
ATOM 672 O O . LYS A 1 84 ? -1.199 -9.867 15.134 1.00 90.50 84 LYS A O 1
ATOM 677 N N . CYS A 1 85 ? -2.146 -9.160 17.038 1.00 89.25 85 CYS A N 1
ATOM 678 C CA . CYS A 1 85 ? -1.630 -7.814 16.922 1.00 89.25 85 CYS A CA 1
ATOM 679 C C . CYS A 1 85 ? -0.293 -7.757 17.657 1.00 89.25 85 CYS A C 1
ATOM 681 O O . CYS A 1 85 ? -0.232 -7.998 18.857 1.00 89.25 85 CYS A O 1
ATOM 683 N N . SER A 1 86 ? 0.776 -7.402 16.945 1.00 89.50 86 SER A N 1
ATOM 684 C CA . SER A 1 86 ? 1.926 -6.754 17.588 1.00 89.50 86 SER A CA 1
ATOM 685 C C . SER A 1 86 ? 1.540 -5.332 18.008 1.00 89.50 86 SER A C 1
ATOM 687 O O . SER A 1 86 ? 0.458 -4.862 17.646 1.00 89.50 86 SER A O 1
ATOM 689 N N . ASN A 1 87 ? 2.428 -4.622 18.714 1.00 92.50 87 ASN A N 1
ATOM 690 C CA . ASN A 1 87 ? 2.239 -3.189 18.946 1.00 92.50 87 ASN A CA 1
ATOM 691 C C . ASN A 1 87 ? 1.921 -2.492 17.622 1.00 92.50 87 ASN A C 1
ATOM 693 O O . ASN A 1 87 ? 2.646 -2.654 16.635 1.00 92.50 87 ASN A O 1
ATOM 697 N N . PHE A 1 88 ? 0.835 -1.732 17.605 1.00 91.75 88 PHE A N 1
ATOM 698 C CA . PHE A 1 88 ? 0.400 -1.013 16.420 1.00 91.75 88 PHE A CA 1
ATOM 699 C C . PHE A 1 88 ? 0.060 0.425 16.769 1.00 91.75 88 PHE A C 1
ATOM 701 O O . PHE A 1 88 ? -0.281 0.757 17.902 1.00 91.75 88 PHE A O 1
ATOM 708 N N . THR A 1 89 ? 0.148 1.289 15.766 1.00 92.06 89 THR A N 1
ATOM 709 C CA . THR A 1 89 ? -0.129 2.712 15.927 1.00 92.06 89 THR A CA 1
ATOM 710 C C . THR A 1 89 ? -1.260 3.130 15.000 1.00 92.06 89 THR A C 1
ATOM 712 O O . THR A 1 89 ? -1.295 2.735 13.830 1.00 92.06 89 THR A O 1
ATOM 715 N N . LEU A 1 90 ? -2.162 3.967 15.507 1.00 92.62 90 LEU A N 1
ATOM 716 C CA . LEU A 1 90 ? -3.148 4.688 14.710 1.00 92.62 90 LEU A CA 1
ATOM 717 C C . LEU A 1 90 ? -3.084 6.176 15.068 1.00 92.62 90 LEU A C 1
ATOM 719 O O . LEU A 1 90 ? -3.453 6.586 16.166 1.00 92.62 90 LEU A O 1
ATOM 723 N N . GLY A 1 91 ? -2.587 6.991 14.136 1.00 89.31 91 GLY A N 1
ATOM 724 C CA . GLY A 1 91 ? -2.278 8.391 14.426 1.00 89.31 91 GLY A CA 1
ATOM 725 C C . GLY A 1 91 ? -1.145 8.487 15.449 1.00 89.31 91 GLY A C 1
ATOM 726 O O . GLY A 1 91 ? -0.067 7.951 15.205 1.00 89.31 91 GLY A O 1
ATOM 727 N N . ASP A 1 92 ? -1.413 9.139 16.578 1.00 90.38 92 ASP A N 1
ATOM 728 C CA . ASP A 1 92 ? -0.466 9.298 17.691 1.00 90.38 92 ASP A CA 1
ATOM 729 C C . ASP A 1 92 ? -0.709 8.290 18.832 1.00 90.38 92 ASP A C 1
ATOM 731 O O . ASP A 1 92 ? -0.058 8.359 19.873 1.00 90.38 92 ASP A O 1
ATOM 735 N N . VAL A 1 93 ? -1.658 7.362 18.659 1.00 94.56 93 VAL A N 1
ATOM 736 C CA . VAL A 1 93 ? -2.017 6.363 19.673 1.00 94.56 93 VAL A CA 1
ATOM 737 C C . VAL A 1 93 ? -1.298 5.055 19.371 1.00 94.56 93 VAL A C 1
ATOM 739 O O . VAL A 1 93 ? -1.557 4.428 18.342 1.00 94.56 93 VAL A O 1
ATOM 742 N N . GLU A 1 94 ? -0.404 4.642 20.266 1.00 94.88 94 GLU A N 1
ATOM 743 C CA . GLU A 1 94 ? 0.203 3.311 20.263 1.00 94.88 94 GLU A CA 1
ATOM 744 C C . GLU A 1 94 ? -0.611 2.382 21.163 1.00 94.88 94 GLU A C 1
ATOM 746 O O . GLU A 1 94 ? -0.913 2.723 22.305 1.00 94.88 94 GLU A O 1
ATOM 751 N N . VAL A 1 95 ? -0.975 1.219 20.632 1.00 95.69 95 VAL A N 1
ATOM 752 C CA . VAL A 1 95 ? -1.707 0.177 21.348 1.00 95.69 95 VAL A CA 1
ATOM 753 C C . VAL A 1 95 ? -0.792 -1.043 21.465 1.00 95.69 95 VAL A C 1
ATOM 755 O O . VAL A 1 95 ? -0.251 -1.482 20.440 1.00 95.69 95 VAL A O 1
ATOM 758 N N . PRO A 1 96 ? -0.597 -1.600 22.674 1.00 95.94 96 PRO A N 1
ATOM 759 C CA . PRO A 1 96 ? 0.236 -2.775 22.868 1.00 95.94 96 PRO A CA 1
ATOM 760 C C . PRO A 1 96 ? -0.360 -3.989 22.156 1.00 95.94 96 PRO A C 1
ATOM 762 O O . PRO A 1 96 ? -1.581 -4.134 22.027 1.00 95.94 96 PRO A O 1
ATOM 765 N N . GLY A 1 97 ? 0.524 -4.860 21.679 1.00 93.94 97 GLY A N 1
ATOM 766 C CA . GLY A 1 97 ? 0.144 -6.132 21.087 1.00 93.94 97 GLY A CA 1
ATOM 767 C C . GLY A 1 97 ? -0.469 -7.081 22.117 1.00 93.94 97 GLY A C 1
ATOM 768 O O . GLY A 1 97 ? 0.020 -7.187 23.236 1.00 93.94 97 GLY A O 1
ATOM 769 N N . SER A 1 98 ? -1.539 -7.772 21.738 1.00 94.38 98 SER A N 1
ATOM 770 C CA . SER A 1 98 ? -2.239 -8.747 22.569 1.00 94.38 98 SER A CA 1
ATOM 771 C C . SER A 1 98 ? -3.001 -9.738 21.693 1.00 94.38 98 SER A C 1
ATOM 773 O O . SER A 1 98 ? -3.409 -9.430 20.569 1.00 94.38 98 SER A O 1
ATOM 775 N N . ASP A 1 99 ? -3.237 -10.925 22.245 1.00 93.94 99 ASP A N 1
ATOM 776 C CA . ASP A 1 99 ? -4.067 -11.970 21.642 1.00 93.94 99 ASP A CA 1
ATOM 777 C C . ASP A 1 99 ? -5.563 -11.751 21.936 1.00 93.94 99 ASP A C 1
ATOM 779 O O . ASP A 1 99 ? -6.425 -12.399 21.341 1.00 93.94 99 ASP A O 1
ATOM 783 N N . SER A 1 100 ? -5.895 -10.838 22.858 1.00 95.69 100 SER A N 1
ATOM 784 C CA . SER A 1 100 ? -7.270 -10.467 23.188 1.00 95.69 100 SER A CA 1
ATOM 785 C C . SER A 1 100 ? -7.401 -8.982 23.506 1.00 95.69 100 SER A C 1
ATOM 787 O O . SER A 1 100 ? -6.573 -8.401 24.208 1.00 95.69 100 SER A O 1
ATOM 789 N N . TYR A 1 101 ? -8.492 -8.391 23.028 1.00 97.69 101 TYR A N 1
ATOM 790 C CA . TYR A 1 101 ? -8.857 -7.005 23.291 1.00 97.69 101 TYR A CA 1
ATOM 791 C C . TYR A 1 101 ? -10.314 -6.926 23.714 1.00 97.69 101 TYR A C 1
ATOM 793 O O . TYR A 1 101 ? -11.151 -7.706 23.254 1.00 97.69 101 TYR A O 1
ATOM 801 N N . ILE A 1 102 ? -10.636 -5.949 24.552 1.00 98.12 102 ILE A N 1
ATOM 802 C CA . ILE A 1 102 ? -12.020 -5.543 24.774 1.00 98.12 102 ILE A CA 1
ATOM 803 C C . ILE A 1 102 ? -12.258 -4.276 23.962 1.00 98.12 102 ILE A C 1
ATOM 805 O O . ILE A 1 102 ? -11.497 -3.324 24.062 1.00 98.12 102 ILE A O 1
ATOM 809 N N . ILE A 1 103 ? -13.301 -4.259 23.143 1.00 98.31 103 ILE A N 1
ATOM 810 C CA . ILE A 1 103 ? -13.593 -3.163 22.227 1.00 98.31 103 ILE A CA 1
ATOM 811 C C . ILE A 1 103 ? -15.011 -2.675 22.486 1.00 98.31 103 ILE A C 1
ATOM 813 O O . ILE A 1 103 ? -15.947 -3.466 22.566 1.00 98.31 103 ILE A O 1
ATOM 817 N N . THR A 1 104 ? -15.172 -1.362 22.613 1.00 98.56 104 THR A N 1
ATOM 818 C CA . THR A 1 104 ? -16.482 -0.705 22.645 1.00 98.56 104 THR A CA 1
ATOM 819 C C . THR A 1 104 ? -16.597 0.221 21.446 1.00 98.56 104 THR A C 1
ATOM 821 O O . THR A 1 104 ? -15.779 1.132 21.307 1.00 98.56 104 THR A O 1
ATOM 824 N N . LEU A 1 105 ? -17.603 0.019 20.595 1.00 98.50 105 LEU A N 1
ATOM 825 C CA . LEU A 1 105 ? -17.881 0.933 19.485 1.00 98.50 105 LEU A CA 1
ATOM 826 C C . LEU A 1 105 ? -18.622 2.160 20.022 1.00 98.50 105 LEU A C 1
ATOM 828 O O . LEU A 1 105 ? -19.718 2.023 20.543 1.00 98.50 105 LEU A O 1
ATOM 832 N N . LYS A 1 106 ? -18.031 3.352 19.936 1.00 98.31 106 LYS A N 1
ATOM 833 C CA . LYS A 1 106 ? -18.567 4.583 20.543 1.00 98.31 106 LYS A CA 1
ATOM 834 C C . LYS A 1 106 ? -19.389 5.432 19.597 1.00 98.31 106 LYS A C 1
ATOM 836 O O . LYS A 1 106 ? -20.381 6.031 19.994 1.00 98.31 106 LYS A O 1
ATOM 841 N N . SER A 1 107 ? -18.979 5.527 18.343 1.00 97.75 107 SER A N 1
ATOM 842 C CA . SER A 1 107 ? -19.736 6.299 17.368 1.00 97.75 107 SER A CA 1
ATOM 843 C C . SER A 1 107 ? -19.475 5.821 15.954 1.00 97.75 107 SER A C 1
ATOM 845 O O . SER A 1 107 ? -18.458 5.187 15.665 1.00 97.75 107 SER A O 1
ATOM 847 N N . ILE A 1 108 ? -20.434 6.135 15.087 1.00 97.88 108 ILE A N 1
ATOM 848 C CA . ILE A 1 108 ? -20.396 5.876 13.654 1.00 97.88 108 ILE A CA 1
ATOM 849 C C . ILE A 1 108 ? -20.775 7.182 12.959 1.00 97.88 108 ILE A C 1
ATOM 851 O O . ILE A 1 108 ? -21.811 7.774 13.273 1.00 97.88 108 ILE A O 1
ATOM 855 N N . ALA A 1 109 ? -19.956 7.629 12.013 1.00 96.06 109 ALA A N 1
ATOM 856 C CA . ALA A 1 109 ? -20.231 8.788 11.176 1.00 96.06 109 ALA A CA 1
ATOM 857 C C . ALA A 1 109 ? -20.077 8.427 9.694 1.00 96.06 109 ALA A C 1
ATOM 859 O O . ALA A 1 109 ? -19.117 7.773 9.298 1.00 96.06 109 ALA A O 1
ATOM 860 N N . LYS A 1 110 ? -21.035 8.866 8.871 1.00 91.12 110 LYS A N 1
ATOM 861 C CA . LYS A 1 110 ? -21.038 8.615 7.418 1.00 91.12 110 LYS A CA 1
ATOM 862 C C . LYS A 1 110 ? -20.383 9.740 6.633 1.00 91.12 110 LYS A C 1
ATOM 864 O O . LYS A 1 110 ? -19.640 9.493 5.694 1.00 91.12 110 LYS A O 1
ATOM 869 N N . ASP A 1 111 ? -20.652 10.969 7.058 1.00 87.25 111 ASP A N 1
ATOM 870 C CA . ASP A 1 111 ? -20.133 12.177 6.437 1.00 87.25 111 ASP A CA 1
ATOM 871 C C . ASP A 1 111 ? -19.009 12.726 7.309 1.00 87.25 111 ASP A C 1
ATOM 873 O O . ASP A 1 111 ? -19.244 13.299 8.376 1.00 87.25 111 ASP A O 1
ATOM 877 N N . PHE A 1 112 ? -17.775 12.528 6.867 1.00 88.38 112 PHE A N 1
ATOM 878 C CA . PHE A 1 112 ? -16.601 13.036 7.554 1.00 88.38 112 PHE A CA 1
ATOM 879 C C . PHE A 1 112 ? -15.596 13.604 6.560 1.00 88.38 112 PHE A C 1
ATOM 881 O O . PHE A 1 112 ? -15.615 13.326 5.363 1.00 88.38 112 PHE A O 1
ATOM 888 N N . ASP A 1 113 ? -14.724 14.463 7.075 1.00 87.38 113 ASP A N 1
ATOM 889 C CA . ASP A 1 113 ? -13.644 15.031 6.286 1.00 87.38 113 ASP A CA 1
ATOM 890 C C . ASP A 1 113 ? -12.519 14.004 6.141 1.00 87.38 113 ASP A C 1
ATOM 892 O O . ASP A 1 113 ? -11.603 13.918 6.963 1.00 87.38 113 ASP A O 1
ATOM 896 N N . ASP A 1 114 ? -12.613 13.232 5.064 1.00 80.38 114 ASP A N 1
ATOM 897 C CA . ASP A 1 114 ? -11.637 12.238 4.630 1.00 80.38 114 ASP A CA 1
ATOM 898 C C . ASP A 1 114 ? -10.196 12.767 4.589 1.00 80.38 114 ASP A C 1
ATOM 900 O O . ASP A 1 114 ? -9.235 12.009 4.769 1.00 80.38 114 ASP A O 1
ATOM 904 N N . THR A 1 115 ? -10.018 14.075 4.366 1.00 82.31 115 THR A N 1
ATOM 905 C CA . THR A 1 115 ? -8.686 14.653 4.177 1.00 82.31 115 THR A CA 1
ATOM 906 C C . THR A 1 115 ? -7.818 14.572 5.429 1.00 82.31 115 THR A C 1
ATOM 908 O O . THR A 1 115 ? -6.589 14.480 5.331 1.00 82.31 115 THR A O 1
ATOM 911 N N . LYS A 1 116 ? -8.452 14.486 6.603 1.00 86.19 116 LYS A N 1
ATOM 912 C CA . LYS A 1 116 ? -7.789 14.320 7.903 1.00 86.19 116 LYS A CA 1
ATOM 913 C C . LYS A 1 116 ? -7.028 13.004 8.014 1.00 86.19 116 LYS A C 1
ATOM 915 O O . LYS A 1 116 ? -6.005 12.946 8.692 1.00 86.19 116 LYS A O 1
ATOM 920 N N . TYR A 1 117 ? -7.474 11.967 7.307 1.00 88.75 117 TYR A N 1
ATOM 921 C CA . TYR A 1 117 ? -6.882 10.632 7.394 1.00 88.75 117 TYR A CA 1
ATOM 922 C C . TYR A 1 117 ? -5.748 10.416 6.395 1.00 88.75 117 TYR A C 1
ATOM 924 O O . TYR A 1 117 ? -5.057 9.397 6.448 1.00 88.75 117 TYR A O 1
ATOM 932 N N . GLY A 1 118 ? -5.485 11.382 5.509 1.00 88.69 118 GLY A N 1
ATOM 933 C CA . GLY A 1 118 ? -4.469 11.239 4.472 1.00 88.69 118 GLY A CA 1
ATOM 934 C C . GLY A 1 118 ? -3.070 10.926 5.023 1.00 88.69 118 GLY A C 1
ATOM 935 O O . GLY A 1 118 ? -2.347 10.098 4.454 1.00 88.69 118 GLY A O 1
ATOM 936 N N . SER A 1 119 ? -2.685 11.545 6.143 1.00 89.31 119 SER A N 1
ATOM 937 C CA . SER A 1 119 ? -1.418 11.264 6.831 1.00 89.31 119 SER A CA 1
ATOM 938 C C . SER A 1 119 ? -1.395 9.868 7.462 1.00 89.31 119 SER A C 1
ATOM 940 O O . SER A 1 119 ? -0.358 9.206 7.389 1.00 89.31 119 SER A O 1
ATOM 942 N N . LEU A 1 120 ? -2.526 9.386 7.995 1.00 92.25 120 LEU A N 1
ATOM 943 C CA . LEU A 1 120 ? -2.654 8.043 8.567 1.00 92.25 120 LEU A CA 1
ATOM 944 C C . LEU A 1 120 ? -2.437 6.970 7.499 1.00 92.25 120 LEU A C 1
ATOM 946 O O . LEU A 1 120 ? -1.556 6.130 7.668 1.00 92.25 120 LEU A O 1
ATOM 950 N N . TYR A 1 121 ? -3.127 7.050 6.356 1.00 93.62 121 TYR A N 1
ATOM 951 C CA . TYR A 1 121 ? -2.892 6.126 5.237 1.00 93.62 121 TYR A CA 1
ATOM 952 C C . TYR A 1 121 ? -1.448 6.180 4.744 1.00 93.62 121 TYR A C 1
ATOM 954 O O . TYR A 1 121 ? -0.838 5.150 4.445 1.00 93.62 121 TYR A O 1
ATOM 962 N N . GLN A 1 122 ? -0.869 7.384 4.677 1.00 92.62 122 GLN A N 1
ATOM 963 C CA . GLN A 1 122 ? 0.518 7.523 4.269 1.00 92.62 122 GLN A CA 1
ATOM 964 C C . GLN A 1 122 ? 1.461 6.778 5.226 1.00 92.62 122 GLN A C 1
ATOM 966 O O . GLN A 1 122 ? 2.374 6.084 4.762 1.00 92.62 122 GLN A O 1
ATOM 971 N N . SER A 1 123 ? 1.288 6.971 6.532 1.00 92.81 123 SER A N 1
ATOM 972 C CA . SER A 1 123 ? 2.112 6.351 7.568 1.00 92.81 123 SER A CA 1
ATOM 973 C C . SER A 1 123 ? 1.905 4.841 7.610 1.00 92.81 123 SER A C 1
ATOM 975 O O . SER A 1 123 ? 2.891 4.108 7.534 1.00 92.81 123 SER A O 1
ATOM 977 N N . LYS A 1 124 ? 0.652 4.377 7.585 1.00 93.81 124 LYS A N 1
ATOM 978 C CA . LYS A 1 124 ? 0.308 2.953 7.616 1.00 93.81 124 LYS A CA 1
ATOM 979 C C . LYS A 1 124 ? 0.824 2.203 6.389 1.00 93.81 124 LYS A C 1
ATOM 981 O O . LYS A 1 124 ? 1.450 1.156 6.506 1.00 93.81 124 LYS A O 1
ATOM 986 N N . GLY A 1 125 ? 0.695 2.787 5.197 1.00 95.44 125 GLY A N 1
ATOM 987 C CA . GLY A 1 125 ? 1.277 2.197 3.991 1.00 95.44 125 GLY A CA 1
ATOM 988 C C . GLY A 1 125 ? 2.809 2.103 4.059 1.00 95.44 125 GLY A C 1
ATOM 989 O O . GLY A 1 125 ? 3.393 1.136 3.573 1.00 95.44 125 GLY A O 1
ATOM 990 N N . LYS A 1 126 ? 3.486 3.075 4.698 1.00 94.81 126 LYS A N 1
ATOM 991 C CA . LYS A 1 126 ? 4.951 3.029 4.883 1.00 94.81 126 LYS A CA 1
ATOM 992 C C . LYS A 1 126 ? 5.362 1.963 5.891 1.00 94.81 126 LYS A C 1
ATOM 994 O O . LYS A 1 126 ? 6.428 1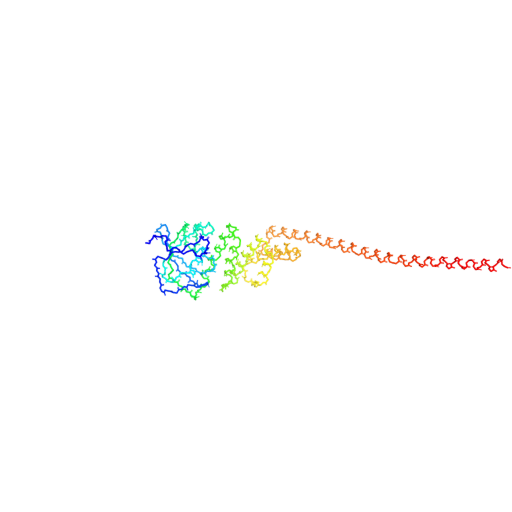.378 5.724 1.00 94.81 126 LYS A O 1
ATOM 999 N N . GLU A 1 127 ? 4.567 1.759 6.934 1.00 92.62 127 GLU A N 1
ATOM 1000 C CA . GLU A 1 127 ? 4.752 0.695 7.922 1.00 92.62 127 GLU A CA 1
ATOM 1001 C C . GLU A 1 127 ? 4.717 -0.672 7.234 1.00 92.62 127 GLU A C 1
ATOM 1003 O O . GLU A 1 127 ? 5.731 -1.370 7.253 1.00 92.62 127 GLU A O 1
ATOM 1008 N N . TYR A 1 128 ? 3.646 -0.982 6.494 1.00 94.06 128 TYR A N 1
ATOM 1009 C CA . TYR A 1 128 ? 3.557 -2.227 5.721 1.00 94.06 128 TYR A CA 1
ATOM 1010 C C . TYR A 1 128 ? 4.693 -2.369 4.701 1.00 94.06 128 TYR A C 1
ATOM 1012 O O . TYR A 1 128 ? 5.299 -3.432 4.584 1.00 94.06 128 TYR A O 1
ATOM 1020 N N . TYR A 1 129 ? 5.064 -1.284 4.012 1.00 96.81 129 TYR A N 1
ATOM 1021 C CA . TYR A 1 129 ? 6.183 -1.318 3.070 1.00 96.81 129 TYR A CA 1
ATOM 1022 C C . TYR A 1 129 ? 7.518 -1.657 3.755 1.00 96.81 129 TYR A C 1
ATOM 1024 O O . TYR A 1 129 ? 8.322 -2.409 3.203 1.00 96.81 129 TYR A O 1
ATOM 1032 N N . ARG A 1 130 ? 7.779 -1.111 4.953 1.00 95.88 130 ARG A N 1
ATOM 1033 C CA . ARG A 1 130 ? 8.987 -1.414 5.747 1.00 95.88 130 ARG A CA 1
ATOM 1034 C C . ARG A 1 130 ? 8.974 -2.842 6.280 1.00 95.88 130 ARG A C 1
ATOM 1036 O O . ARG A 1 130 ? 10.027 -3.472 6.293 1.00 95.88 130 ARG A O 1
ATOM 1043 N N . ALA A 1 131 ? 7.796 -3.346 6.643 1.00 92.50 131 ALA A N 1
ATOM 1044 C CA . ALA A 1 131 ? 7.570 -4.744 6.996 1.00 92.50 131 ALA A CA 1
ATOM 1045 C C . ALA A 1 131 ? 7.649 -5.698 5.785 1.00 92.50 131 ALA A C 1
ATOM 1047 O O . ALA A 1 131 ? 7.547 -6.906 5.955 1.00 92.50 131 ALA A O 1
ATOM 1048 N N . GLN A 1 132 ? 7.861 -5.172 4.570 1.00 96.31 132 GLN A N 1
ATOM 1049 C CA . GLN A 1 132 ? 7.895 -5.916 3.304 1.00 96.31 132 GLN A CA 1
ATOM 1050 C C . GLN A 1 132 ? 6.562 -6.584 2.924 1.00 96.31 132 GLN A C 1
ATOM 1052 O O . GLN A 1 132 ? 6.512 -7.368 1.977 1.00 96.31 132 GLN A O 1
ATOM 1057 N N . ASP A 1 133 ? 5.463 -6.207 3.581 1.00 95.19 133 ASP A N 1
ATOM 1058 C CA . ASP A 1 133 ? 4.107 -6.581 3.182 1.00 95.19 133 ASP A CA 1
ATOM 1059 C C . ASP A 1 133 ? 3.617 -5.629 2.080 1.00 95.19 133 ASP A C 1
ATOM 1061 O O . ASP A 1 133 ? 2.810 -4.714 2.273 1.00 95.19 133 ASP A O 1
ATOM 1065 N N . TYR A 1 134 ? 4.194 -5.800 0.891 1.00 97.81 134 TYR A N 1
ATOM 1066 C CA . TYR A 1 134 ? 3.872 -4.977 -0.272 1.00 97.81 134 TYR A CA 1
ATOM 1067 C C . TYR A 1 134 ? 2.407 -5.087 -0.725 1.00 97.81 134 TYR A C 1
ATOM 1069 O O . TYR A 1 134 ? 1.874 -4.056 -1.147 1.00 97.81 134 TYR A O 1
ATOM 1077 N N . PRO A 1 135 ? 1.732 -6.257 -0.653 1.00 96.56 135 PRO A N 1
ATOM 1078 C CA . PRO A 1 135 ? 0.302 -6.353 -0.940 1.00 96.56 135 PRO A CA 1
ATOM 1079 C C . PRO A 1 135 ? -0.553 -5.473 -0.022 1.00 96.56 135 PRO A C 1
ATOM 1081 O O . PRO A 1 135 ? -1.334 -4.666 -0.537 1.00 96.56 135 PRO A O 1
ATOM 1084 N N . LYS A 1 136 ? -0.367 -5.540 1.307 1.00 93.25 136 LYS A N 1
ATOM 1085 C CA . LYS A 1 136 ? -1.123 -4.680 2.234 1.00 93.25 136 LYS A CA 1
ATOM 1086 C C . LYS A 1 136 ? -0.769 -3.209 2.056 1.00 93.25 136 LYS A C 1
ATOM 1088 O O . LYS A 1 136 ? -1.664 -2.369 1.974 1.00 93.25 136 LYS A O 1
ATOM 1093 N N . ALA A 1 137 ? 0.514 -2.880 1.881 1.00 96.62 137 ALA A N 1
ATOM 1094 C CA . ALA A 1 137 ? 0.936 -1.507 1.595 1.00 96.62 137 ALA A CA 1
ATOM 1095 C C . ALA A 1 137 ? 0.242 -0.944 0.341 1.00 96.62 137 ALA A C 1
ATOM 1097 O O . ALA A 1 137 ? -0.262 0.182 0.352 1.00 96.62 137 ALA A O 1
ATOM 1098 N N . ALA A 1 138 ? 0.174 -1.738 -0.733 1.00 97.38 138 ALA A N 1
ATOM 1099 C CA . ALA A 1 138 ? -0.507 -1.356 -1.962 1.00 97.38 138 ALA A CA 1
ATOM 1100 C C . ALA A 1 138 ? -2.010 -1.137 -1.739 1.00 97.38 138 ALA A C 1
ATOM 1102 O O . ALA A 1 138 ? -2.560 -0.160 -2.247 1.00 97.38 138 ALA A O 1
ATOM 1103 N N . GLN A 1 139 ? -2.671 -2.002 -0.967 1.00 95.31 139 GLN A N 1
ATOM 1104 C CA . GLN A 1 139 ? -4.088 -1.855 -0.631 1.00 95.31 139 GLN A CA 1
ATOM 1105 C C . GLN A 1 139 ? -4.362 -0.559 0.146 1.00 95.31 139 GLN A C 1
ATOM 1107 O O . GLN A 1 139 ? -5.242 0.209 -0.245 1.00 95.31 139 GLN A O 1
ATOM 1112 N N . VAL A 1 140 ? -3.566 -0.259 1.175 1.00 94.81 140 VAL A N 1
ATOM 1113 C CA . VAL A 1 140 ? -3.695 0.979 1.964 1.00 94.81 140 VAL A CA 1
ATOM 1114 C C . VAL A 1 140 ? -3.510 2.217 1.081 1.00 94.81 140 VAL A C 1
ATOM 1116 O O . VAL A 1 140 ? -4.321 3.142 1.131 1.00 94.81 140 VAL A O 1
ATOM 1119 N N . TYR A 1 141 ? -2.499 2.234 0.204 1.00 96.31 141 TYR A N 1
ATOM 1120 C CA . TYR A 1 141 ? -2.313 3.352 -0.728 1.00 96.31 141 TYR A CA 1
ATOM 1121 C C . TYR A 1 141 ? -3.429 3.462 -1.773 1.00 96.31 141 TYR A C 1
ATOM 1123 O O . TYR A 1 141 ? -3.763 4.576 -2.169 1.00 96.31 141 TYR A O 1
ATOM 1131 N N . LYS A 1 142 ? -4.037 2.351 -2.207 1.00 94.75 142 LYS A N 1
ATOM 1132 C CA . LYS A 1 142 ? -5.225 2.385 -3.075 1.00 94.75 142 LYS A CA 1
ATOM 1133 C C . LYS A 1 142 ? -6.418 3.014 -2.367 1.00 94.75 142 LYS A C 1
ATOM 1135 O O . LYS A 1 142 ? -7.077 3.865 -2.956 1.00 94.75 142 LYS A O 1
ATOM 1140 N N . HIS A 1 143 ? -6.677 2.640 -1.114 1.00 91.31 143 HIS A N 1
ATOM 1141 C CA . HIS A 1 143 ? -7.755 3.250 -0.335 1.00 91.31 143 HIS A CA 1
ATOM 1142 C C . HIS A 1 143 ? -7.531 4.752 -0.144 1.00 91.31 143 HIS A C 1
ATOM 1144 O O . HIS A 1 143 ? -8.473 5.522 -0.307 1.00 91.31 143 HIS A O 1
ATOM 1150 N N . ALA A 1 144 ? -6.279 5.174 0.058 1.00 90.94 144 ALA A N 1
ATOM 1151 C CA . ALA A 1 144 ? -5.905 6.584 0.151 1.00 90.94 144 ALA A CA 1
ATOM 1152 C C . ALA A 1 144 ? -6.256 7.415 -1.102 1.00 90.94 144 ALA A C 1
ATOM 1154 O O . ALA A 1 144 ? -6.476 8.620 -1.004 1.00 90.94 144 ALA A O 1
ATOM 1155 N N . LEU A 1 145 ? -6.293 6.792 -2.286 1.00 90.88 145 LEU A N 1
ATOM 1156 C CA . LEU A 1 145 ? -6.585 7.470 -3.556 1.00 90.88 145 LEU A CA 1
ATOM 1157 C C . LEU A 1 145 ? -8.081 7.709 -3.799 1.00 90.88 145 LEU A C 1
ATOM 1159 O O . LEU A 1 145 ? -8.422 8.463 -4.706 1.00 90.88 145 LEU A O 1
ATOM 1163 N N . VAL A 1 146 ? -8.963 7.088 -3.009 1.00 85.00 146 VAL A N 1
ATOM 1164 C CA . VAL A 1 146 ? -10.417 7.306 -3.103 1.00 85.00 146 VAL A CA 1
ATOM 1165 C C . VAL A 1 146 ? -10.804 8.689 -2.571 1.00 85.00 146 VAL A C 1
ATOM 1167 O O . VAL A 1 146 ? -11.807 9.257 -2.994 1.00 85.00 146 VAL A O 1
ATOM 1170 N N . PHE A 1 147 ? -9.994 9.248 -1.674 1.00 81.06 147 PHE A N 1
ATOM 1171 C CA . PHE A 1 147 ? -10.286 10.508 -1.007 1.00 81.06 147 PHE A CA 1
ATOM 1172 C C . PHE A 1 147 ? -10.035 11.721 -1.901 1.00 81.06 147 PHE A C 1
ATOM 1174 O O . PHE A 1 147 ? -9.090 11.767 -2.700 1.00 81.06 147 PHE A O 1
ATOM 1181 N N . ASN A 1 148 ? -10.866 12.750 -1.729 1.00 79.81 148 ASN A N 1
ATOM 1182 C CA . ASN A 1 148 ? -10.724 14.003 -2.458 1.00 79.81 148 ASN A CA 1
ATOM 1183 C C . ASN A 1 148 ? -9.579 14.856 -1.885 1.00 79.81 148 ASN A C 1
ATOM 1185 O O . ASN A 1 148 ? -9.790 15.792 -1.120 1.00 79.81 148 ASN A O 1
ATOM 1189 N N . MET A 1 149 ? -8.353 14.496 -2.258 1.00 85.69 149 MET A N 1
ATOM 1190 C CA . MET A 1 149 ? -7.118 15.138 -1.808 1.00 85.69 149 MET A CA 1
ATOM 1191 C C . MET A 1 149 ? -6.464 15.986 -2.905 1.00 85.69 149 MET A C 1
ATOM 1193 O O . MET A 1 149 ? -6.800 15.868 -4.087 1.00 85.69 149 MET A O 1
ATOM 1197 N N . SER A 1 150 ? -5.486 16.812 -2.516 1.00 90.25 150 SER A N 1
ATOM 1198 C CA . SER A 1 150 ? -4.683 17.606 -3.453 1.00 90.25 150 SER A CA 1
ATOM 1199 C C . SER A 1 150 ? -3.945 16.730 -4.473 1.00 90.25 150 SER A C 1
ATOM 1201 O O . SER A 1 150 ? -3.596 15.577 -4.194 1.00 90.25 150 SER A O 1
ATOM 1203 N N . ASP A 1 151 ? -3.643 17.292 -5.645 1.00 91.12 151 ASP A N 1
ATOM 1204 C CA . ASP A 1 151 ? -2.875 16.594 -6.687 1.00 91.12 151 ASP A CA 1
ATOM 1205 C C . ASP A 1 151 ? -1.494 16.156 -6.186 1.00 91.12 151 ASP A C 1
ATOM 1207 O O . ASP A 1 151 ? -1.017 15.074 -6.523 1.00 91.12 151 ASP A O 1
ATOM 1211 N N . GLU A 1 152 ? -0.878 16.948 -5.304 1.00 92.12 152 GLU A N 1
ATOM 1212 C CA . GLU A 1 152 ? 0.388 16.590 -4.668 1.00 92.12 152 GLU A CA 1
ATOM 1213 C C . GLU A 1 152 ? 0.263 15.348 -3.782 1.00 92.12 152 GLU A C 1
ATOM 1215 O O . GLU A 1 152 ? 1.088 14.432 -3.866 1.00 92.12 152 GLU A O 1
ATOM 1220 N N . TYR A 1 153 ? -0.793 15.272 -2.968 1.00 92.38 153 TYR A N 1
ATOM 1221 C CA . TYR A 1 153 ? -1.056 14.095 -2.149 1.00 92.38 153 TYR A CA 1
ATOM 1222 C C . TYR A 1 153 ? -1.306 12.860 -3.019 1.00 92.38 153 TYR A C 1
ATOM 1224 O O . TYR A 1 153 ? -0.681 11.817 -2.798 1.00 92.38 153 TYR A O 1
ATOM 1232 N N . LYS A 1 154 ? -2.160 12.986 -4.044 1.00 93.75 154 LYS A N 1
ATOM 1233 C CA . LYS A 1 154 ? -2.456 11.902 -4.992 1.00 93.75 154 LYS A CA 1
ATOM 1234 C C . LYS A 1 154 ? -1.183 11.409 -5.672 1.00 93.75 154 LYS A C 1
ATOM 1236 O O . LYS A 1 154 ? -0.897 10.215 -5.634 1.00 93.75 154 LYS A O 1
ATOM 1241 N N . ALA A 1 155 ? -0.355 12.311 -6.195 1.00 95.38 155 ALA A N 1
ATOM 1242 C CA . ALA A 1 155 ? 0.919 11.966 -6.821 1.00 95.38 155 ALA A CA 1
ATOM 1243 C C . ALA A 1 155 ? 1.884 11.261 -5.850 1.00 95.38 155 ALA A C 1
ATOM 1245 O O . ALA A 1 155 ? 2.579 10.314 -6.230 1.00 95.38 155 ALA A O 1
ATOM 1246 N N . LYS A 1 156 ? 1.907 11.669 -4.575 1.00 95.00 156 LYS A N 1
ATOM 1247 C CA . LYS A 1 156 ? 2.706 11.020 -3.525 1.00 95.00 156 LYS A CA 1
ATOM 1248 C C . LYS A 1 156 ? 2.212 9.603 -3.223 1.00 95.00 156 LYS A C 1
ATOM 1250 O O . LYS A 1 156 ? 3.040 8.699 -3.097 1.00 95.00 156 LYS A O 1
ATOM 1255 N N . MET A 1 157 ? 0.897 9.397 -3.118 1.00 96.12 157 MET A N 1
ATOM 1256 C CA . MET A 1 157 ? 0.309 8.068 -2.906 1.00 96.12 157 MET A CA 1
ATOM 1257 C C . MET A 1 157 ? 0.528 7.166 -4.118 1.00 96.12 157 MET A C 1
ATOM 1259 O O . MET A 1 157 ? 0.996 6.044 -3.944 1.00 96.12 157 MET A O 1
ATOM 1263 N N . VAL A 1 158 ? 0.327 7.673 -5.339 1.00 97.12 158 VAL A N 1
ATOM 1264 C CA . VAL A 1 158 ? 0.649 6.950 -6.580 1.00 97.12 158 VAL A CA 1
ATOM 1265 C C . VAL A 1 158 ? 2.127 6.568 -6.625 1.00 97.12 158 VAL A C 1
ATOM 1267 O O . VAL A 1 158 ? 2.456 5.424 -6.919 1.00 97.12 158 VAL A O 1
ATOM 1270 N N . SER A 1 159 ? 3.039 7.474 -6.267 1.00 97.12 159 SER A N 1
ATOM 1271 C CA . SER A 1 159 ? 4.474 7.167 -6.237 1.00 97.12 159 SER A CA 1
ATOM 1272 C C . SER A 1 159 ? 4.814 6.044 -5.250 1.00 97.12 159 SER A C 1
ATOM 1274 O O . SER A 1 159 ? 5.640 5.181 -5.564 1.00 97.12 159 SER A O 1
ATOM 1276 N N . ASN A 1 160 ? 4.168 6.008 -4.079 1.00 97.44 160 ASN A N 1
ATOM 1277 C CA . ASN A 1 160 ? 4.352 4.924 -3.111 1.00 97.44 160 ASN A CA 1
ATOM 1278 C C . ASN A 1 160 ? 3.694 3.615 -3.576 1.00 97.44 160 ASN A C 1
ATOM 1280 O O . ASN A 1 160 ? 4.292 2.550 -3.438 1.00 97.44 160 ASN A O 1
ATOM 1284 N N . LEU A 1 161 ? 2.513 3.682 -4.192 1.00 97.94 161 LEU A N 1
ATOM 1285 C CA . LEU A 1 161 ? 1.833 2.524 -4.770 1.00 97.94 161 LEU A CA 1
ATOM 1286 C C . LEU A 1 161 ? 2.664 1.902 -5.903 1.00 97.94 161 LEU A C 1
ATOM 1288 O O . LEU A 1 161 ? 2.907 0.697 -5.899 1.00 97.94 161 LEU A O 1
ATOM 1292 N N . CYS A 1 162 ? 3.233 2.721 -6.792 1.00 98.19 162 CYS A N 1
ATOM 1293 C CA . CYS A 1 162 ? 4.200 2.275 -7.795 1.00 98.19 162 CYS A CA 1
ATOM 1294 C C . CYS A 1 162 ? 5.438 1.622 -7.159 1.00 98.19 162 CYS A C 1
ATOM 1296 O O . CYS A 1 162 ? 6.020 0.710 -7.745 1.00 98.19 162 CYS A O 1
ATOM 1298 N N . ALA A 1 163 ? 5.863 2.067 -5.970 1.00 97.88 163 ALA A N 1
ATOM 1299 C CA . ALA A 1 163 ? 6.946 1.420 -5.231 1.00 97.88 163 ALA A CA 1
ATOM 1300 C C . ALA A 1 163 ? 6.571 0.000 -4.807 1.00 97.88 163 ALA A C 1
ATOM 1302 O O . ALA A 1 163 ? 7.365 -0.913 -5.011 1.00 97.88 163 ALA A O 1
ATOM 1303 N N . CYS A 1 164 ? 5.361 -0.182 -4.275 1.00 98.44 164 CYS A N 1
ATOM 1304 C CA . CYS A 1 164 ? 4.837 -1.492 -3.894 1.00 98.44 164 CYS A CA 1
ATOM 1305 C C . CYS A 1 164 ? 4.757 -2.409 -5.119 1.00 98.44 164 CYS A C 1
ATOM 1307 O O . CYS A 1 164 ? 5.331 -3.494 -5.123 1.00 98.44 164 CYS A O 1
ATOM 1309 N N . TYR A 1 165 ? 4.161 -1.929 -6.212 1.00 98.56 165 TYR A N 1
ATOM 1310 C CA . TYR A 1 165 ? 4.081 -2.679 -7.464 1.00 98.56 165 TYR A CA 1
ATOM 1311 C C . TYR A 1 165 ? 5.441 -3.001 -8.085 1.00 98.56 165 TYR A C 1
ATOM 1313 O O . TYR A 1 165 ? 5.593 -4.048 -8.705 1.00 98.56 165 TYR A O 1
ATOM 1321 N N . THR A 1 166 ? 6.461 -2.164 -7.874 1.00 98.06 166 THR A N 1
ATOM 1322 C CA . THR A 1 166 ? 7.830 -2.479 -8.311 1.00 98.06 166 THR A CA 1
ATOM 1323 C C . THR A 1 166 ? 8.363 -3.719 -7.591 1.00 98.06 166 THR A C 1
ATOM 1325 O O . THR A 1 166 ? 8.976 -4.572 -8.228 1.00 98.06 166 THR A O 1
ATOM 1328 N N . GLN A 1 167 ? 8.110 -3.842 -6.284 1.00 98.12 167 GLN A N 1
ATOM 1329 C CA . GLN A 1 167 ? 8.522 -5.014 -5.501 1.00 98.12 167 GLN A CA 1
ATOM 1330 C C . GLN A 1 167 ? 7.720 -6.262 -5.882 1.00 98.12 167 GLN A C 1
ATOM 1332 O O . GLN A 1 167 ? 8.281 -7.350 -5.996 1.00 98.12 167 GLN A O 1
ATOM 1337 N N . LEU A 1 168 ? 6.429 -6.083 -6.172 1.00 97.94 168 LEU A N 1
ATOM 1338 C CA . LEU A 1 168 ? 5.535 -7.142 -6.647 1.00 97.94 168 LEU A CA 1
ATOM 1339 C C . LEU A 1 168 ? 5.762 -7.521 -8.121 1.00 97.94 168 LEU A C 1
ATOM 1341 O O . LEU A 1 168 ? 5.222 -8.518 -8.585 1.00 97.94 168 LEU A O 1
ATOM 1345 N N . LYS A 1 169 ? 6.590 -6.764 -8.855 1.00 97.88 169 LYS A N 1
ATOM 1346 C CA . LYS A 1 169 ? 6.833 -6.911 -10.303 1.00 97.88 169 LYS A CA 1
ATOM 1347 C C . LYS A 1 169 ? 5.568 -6.747 -11.160 1.00 97.88 169 LYS A C 1
ATOM 1349 O O . LYS A 1 169 ? 5.510 -7.246 -12.283 1.00 97.88 169 LYS A O 1
ATOM 1354 N N . GLU A 1 170 ? 4.603 -5.980 -10.663 1.00 98.12 170 GLU A N 1
ATOM 1355 C CA . GLU A 1 170 ? 3.346 -5.640 -11.336 1.00 98.12 170 GLU A CA 1
ATOM 1356 C C . GLU A 1 170 ? 3.555 -4.438 -12.270 1.00 98.12 170 GLU A C 1
ATOM 1358 O O . GLU A 1 170 ? 3.132 -3.308 -12.015 1.00 98.12 170 GLU A O 1
ATOM 1363 N N . TRP A 1 171 ? 4.303 -4.653 -13.354 1.00 98.12 171 TRP A N 1
ATOM 1364 C CA . TRP A 1 171 ? 4.732 -3.571 -14.250 1.00 98.12 171 TRP A CA 1
ATOM 1365 C C . TRP A 1 171 ? 3.579 -2.940 -15.036 1.00 98.12 171 TRP A C 1
ATOM 1367 O O . TRP A 1 171 ? 3.630 -1.749 -15.347 1.00 98.12 171 TRP A O 1
ATOM 1377 N N . ASP A 1 172 ? 2.557 -3.729 -15.370 1.00 97.75 172 ASP A N 1
ATOM 1378 C CA . ASP A 1 172 ? 1.374 -3.255 -16.092 1.00 97.75 172 ASP A CA 1
ATOM 1379 C C . ASP A 1 172 ? 0.571 -2.265 -15.246 1.00 97.75 172 ASP A C 1
ATOM 1381 O O . ASP A 1 172 ? 0.232 -1.179 -15.727 1.00 97.75 172 ASP A O 1
ATOM 1385 N N . GLU A 1 173 ? 0.387 -2.588 -13.966 1.00 97.62 173 GLU A N 1
ATOM 1386 C CA . GLU A 1 173 ? -0.286 -1.736 -12.990 1.00 97.62 173 GLU A CA 1
ATOM 1387 C C . GLU A 1 173 ? 0.427 -0.394 -12.803 1.00 97.62 173 GLU A C 1
ATOM 1389 O O . GLU A 1 173 ? -0.230 0.642 -12.754 1.00 97.62 173 GLU A O 1
ATOM 1394 N N . ILE A 1 174 ? 1.768 -0.380 -12.773 1.00 98.31 174 ILE A N 1
ATOM 1395 C CA . ILE A 1 174 ? 2.537 0.875 -12.722 1.0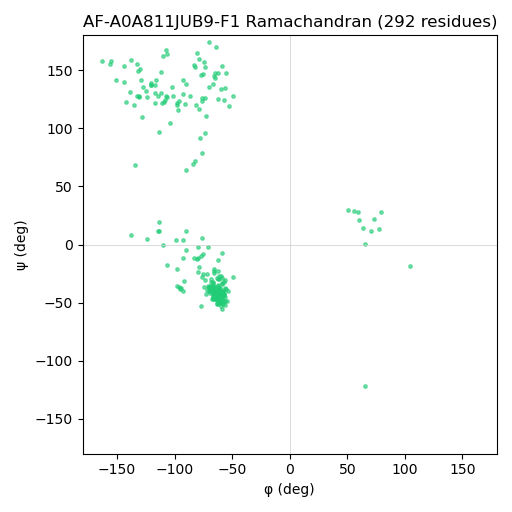0 98.31 174 ILE A CA 1
ATOM 1396 C C . ILE A 1 174 ? 2.238 1.727 -13.949 1.00 98.31 174 ILE A C 1
ATOM 1398 O O . ILE A 1 174 ? 1.940 2.908 -13.798 1.00 98.31 174 ILE A O 1
ATOM 1402 N N . THR A 1 175 ? 2.314 1.148 -15.155 1.00 96.75 175 THR A N 1
ATOM 1403 C CA . THR A 1 175 ? 2.068 1.918 -16.381 1.00 96.75 175 THR A CA 1
ATOM 1404 C C . THR A 1 175 ? 0.661 2.505 -16.396 1.00 96.75 175 THR A C 1
ATOM 1406 O O . THR A 1 175 ? 0.540 3.716 -16.548 1.00 96.75 175 THR A O 1
ATOM 1409 N N . LYS A 1 176 ? -0.365 1.696 -16.101 1.00 96.50 176 LYS A N 1
ATOM 1410 C CA . LYS A 1 176 ? -1.761 2.142 -16.016 1.00 96.50 176 LYS A CA 1
ATOM 1411 C C . LYS A 1 176 ? -1.934 3.282 -15.012 1.00 96.50 176 LYS A C 1
ATOM 1413 O O . LYS A 1 176 ? -2.437 4.343 -15.355 1.00 96.50 176 LYS A O 1
ATOM 1418 N N . LEU A 1 177 ? -1.437 3.088 -13.791 1.00 95.62 177 LEU A N 1
ATOM 1419 C CA . LEU A 1 177 ? -1.574 4.066 -12.716 1.00 95.62 177 LEU A CA 1
ATOM 1420 C C . LEU A 1 177 ? -0.893 5.401 -13.048 1.00 95.62 177 LEU A C 1
ATOM 1422 O O . LEU A 1 177 ? -1.396 6.459 -12.683 1.00 95.62 177 LEU A O 1
ATOM 1426 N N . THR A 1 178 ? 0.258 5.364 -13.724 1.00 95.56 178 THR A N 1
ATOM 1427 C CA . THR A 1 178 ? 0.962 6.587 -14.134 1.00 95.56 178 THR A CA 1
ATOM 1428 C C . THR A 1 178 ? 0.386 7.248 -15.382 1.00 95.56 178 THR A C 1
ATOM 1430 O O . THR A 1 178 ? 0.609 8.441 -15.559 1.00 95.56 178 THR A O 1
ATOM 1433 N N . ASP A 1 179 ? -0.315 6.500 -16.237 1.00 93.38 179 ASP A N 1
ATOM 1434 C CA . ASP A 1 179 ? -0.957 7.030 -17.445 1.00 93.38 179 ASP A CA 1
ATOM 1435 C C . ASP A 1 179 ? -2.217 7.837 -17.088 1.00 93.38 179 ASP A C 1
ATOM 1437 O O . ASP A 1 179 ? -2.458 8.887 -17.681 1.00 93.38 179 ASP A O 1
ATOM 1441 N N . ASP A 1 180 ? -2.959 7.397 -16.066 1.00 90.25 180 ASP A N 1
ATOM 1442 C CA . ASP A 1 180 ? -4.171 8.065 -15.569 1.00 90.25 180 ASP A CA 1
ATOM 1443 C C . ASP A 1 180 ? -3.871 9.269 -14.647 1.00 90.25 180 ASP A C 1
ATOM 1445 O O . ASP A 1 180 ? -4.764 10.049 -14.307 1.00 90.25 180 ASP A O 1
ATOM 1449 N N . LEU A 1 181 ? -2.617 9.434 -14.208 1.00 93.38 181 LEU A N 1
ATOM 1450 C CA . LEU A 1 181 ? -2.229 10.486 -13.270 1.00 93.38 181 LEU A CA 1
ATOM 1451 C C . LEU A 1 181 ? -2.010 11.828 -13.984 1.00 93.38 181 LEU A C 1
ATOM 1453 O O . LEU A 1 181 ? -1.085 11.988 -14.782 1.00 93.38 181 LEU A O 1
ATOM 1457 N N . VAL A 1 182 ? -2.785 12.840 -13.595 1.00 89.88 182 VAL A N 1
ATOM 1458 C CA . VAL A 1 182 ? -2.534 14.233 -13.983 1.00 89.88 182 VAL A CA 1
ATOM 1459 C C . VAL A 1 182 ? -1.324 14.771 -13.213 1.00 89.88 182 VAL A C 1
ATOM 1461 O O . VAL A 1 182 ? -1.277 14.712 -11.985 1.00 89.88 182 VAL A O 1
ATOM 1464 N N . ILE A 1 183 ? -0.342 15.307 -13.939 1.00 89.88 183 ILE A N 1
ATOM 1465 C CA . ILE A 1 183 ? 0.872 15.911 -13.375 1.00 89.88 183 ILE A CA 1
ATOM 1466 C C . ILE A 1 183 ? 0.842 17.416 -13.680 1.00 89.88 183 ILE A C 1
ATOM 1468 O O . ILE A 1 183 ? 1.203 17.800 -14.793 1.00 89.88 183 ILE A O 1
ATOM 1472 N N . PRO A 1 184 ? 0.396 18.270 -12.742 1.00 91.00 184 PRO A N 1
ATOM 1473 C CA . PRO A 1 184 ? 0.414 19.716 -12.940 1.00 91.00 184 PRO A CA 1
ATOM 1474 C C . PRO A 1 184 ? 1.841 20.275 -12.843 1.00 91.00 184 PRO A C 1
ATOM 1476 O O . PRO A 1 184 ? 2.677 19.749 -12.106 1.00 91.00 184 PRO A O 1
ATOM 1479 N N . ASP A 1 185 ? 2.108 21.392 -13.524 1.00 90.00 185 ASP A N 1
ATOM 1480 C CA . ASP A 1 185 ? 3.424 22.057 -13.514 1.00 90.00 185 ASP A CA 1
ATOM 1481 C C . ASP A 1 185 ? 3.850 22.556 -12.121 1.00 90.00 185 ASP A C 1
ATOM 1483 O O . ASP A 1 185 ? 5.039 22.736 -11.851 1.00 90.00 185 ASP A O 1
ATOM 1487 N N . SER A 1 186 ? 2.880 22.779 -11.230 1.00 92.44 186 SER A N 1
ATOM 1488 C CA . SER A 1 186 ? 3.099 23.187 -9.840 1.00 92.44 186 SER A CA 1
ATOM 1489 C C . SER A 1 186 ? 3.551 22.046 -8.925 1.00 92.44 186 SER A C 1
ATOM 1491 O O . SER A 1 186 ? 3.926 22.312 -7.783 1.00 92.44 186 SER A O 1
ATOM 1493 N N . LEU A 1 187 ? 3.516 20.792 -9.390 1.00 94.81 187 LEU A N 1
ATOM 1494 C CA . LEU A 1 187 ? 3.865 19.635 -8.573 1.00 94.81 187 LEU A CA 1
ATOM 1495 C C . LEU A 1 187 ? 5.349 19.651 -8.182 1.00 94.81 187 LEU A C 1
ATOM 1497 O O . LEU A 1 187 ? 6.220 20.019 -8.975 1.00 94.81 187 LEU A O 1
ATOM 1501 N N . ASP A 1 188 ? 5.654 19.176 -6.971 1.00 94.38 188 ASP A N 1
ATOM 1502 C CA . ASP A 1 188 ? 7.033 18.994 -6.524 1.00 94.38 188 ASP A CA 1
ATOM 1503 C C . ASP A 1 188 ? 7.830 18.150 -7.536 1.00 94.38 188 ASP A C 1
ATOM 1505 O O . ASP A 1 188 ? 7.551 16.974 -7.804 1.00 94.38 188 ASP A O 1
ATOM 1509 N N . LYS A 1 189 ? 8.884 18.769 -8.068 1.00 94.38 189 LYS A N 1
ATOM 1510 C CA . LYS A 1 189 ? 9.810 18.207 -9.054 1.00 94.38 189 LYS A CA 1
ATOM 1511 C C . LYS A 1 189 ? 10.447 16.898 -8.583 1.00 94.38 189 LYS A C 1
ATOM 1513 O O . LYS A 1 189 ? 10.719 16.024 -9.406 1.00 94.38 189 LYS A O 1
ATOM 1518 N N . GLN A 1 190 ? 10.655 16.714 -7.278 1.00 94.19 190 GLN A N 1
ATOM 1519 C CA . GLN A 1 190 ? 11.153 15.450 -6.733 1.00 94.19 190 GLN A CA 1
ATOM 1520 C C . GLN A 1 190 ? 10.115 14.327 -6.832 1.00 94.19 190 GLN A C 1
ATOM 1522 O O . GLN A 1 190 ? 10.479 13.175 -7.086 1.00 94.19 190 GLN A O 1
ATOM 1527 N N . ILE A 1 191 ? 8.827 14.636 -6.651 1.00 95.06 191 ILE A N 1
ATOM 1528 C CA . ILE A 1 191 ? 7.739 13.665 -6.833 1.00 95.06 191 ILE A CA 1
ATOM 1529 C C . ILE A 1 191 ? 7.651 13.276 -8.309 1.00 95.06 191 ILE A C 1
ATOM 1531 O O . ILE A 1 191 ? 7.630 12.082 -8.618 1.00 95.06 191 ILE A O 1
ATOM 1535 N N . VAL A 1 192 ? 7.701 14.264 -9.210 1.00 95.88 192 VAL A N 1
ATOM 1536 C CA . VAL A 1 192 ? 7.728 14.037 -10.665 1.00 95.88 192 VAL A CA 1
ATOM 1537 C C . VAL A 1 192 ? 8.904 13.139 -11.050 1.00 95.88 192 VAL A C 1
ATOM 1539 O O . VAL A 1 192 ? 8.702 12.130 -11.724 1.00 95.88 192 VAL A O 1
ATOM 1542 N N . SER A 1 193 ? 10.115 13.440 -10.566 1.00 96.06 193 SER A N 1
ATOM 1543 C CA . SER A 1 193 ? 11.308 12.619 -10.813 1.00 96.06 193 SER A CA 1
ATOM 1544 C C . SER A 1 193 ? 11.099 11.157 -10.406 1.00 96.06 193 SER A C 1
ATOM 1546 O O . SER A 1 193 ? 11.325 10.247 -11.204 1.00 96.06 193 SER A O 1
ATOM 1548 N N . LYS A 1 194 ? 10.581 10.912 -9.192 1.00 96.00 194 LYS A N 1
ATOM 1549 C CA . LYS A 1 194 ? 10.305 9.553 -8.692 1.00 96.00 194 LYS A CA 1
ATOM 1550 C C . LYS A 1 194 ? 9.258 8.824 -9.535 1.00 96.00 194 LYS A C 1
ATOM 1552 O O . LYS A 1 194 ? 9.441 7.644 -9.823 1.00 96.00 194 LYS A O 1
ATOM 1557 N N . LEU A 1 195 ? 8.178 9.497 -9.931 1.00 97.12 195 LEU A N 1
ATOM 1558 C CA . LEU A 1 195 ? 7.130 8.913 -10.776 1.00 97.12 195 LEU A CA 1
ATOM 1559 C C . LEU A 1 195 ? 7.675 8.514 -12.149 1.00 97.12 195 LEU A C 1
ATOM 1561 O O . LEU A 1 195 ? 7.517 7.363 -12.559 1.00 97.12 195 LEU A O 1
ATOM 1565 N N . LYS A 1 196 ? 8.382 9.435 -12.814 1.00 97.38 196 LYS A N 1
ATOM 1566 C CA . LYS A 1 196 ? 9.034 9.202 -14.109 1.00 97.38 196 LYS A CA 1
ATOM 1567 C C . LYS A 1 196 ? 10.051 8.069 -14.032 1.00 97.38 196 LYS A C 1
ATOM 1569 O O . LYS A 1 196 ? 10.042 7.161 -14.860 1.00 97.38 196 LYS A O 1
ATOM 1574 N N . PHE A 1 197 ? 10.853 8.036 -12.971 1.00 97.62 197 PHE A N 1
ATOM 1575 C CA . PHE A 1 197 ? 11.785 6.942 -12.733 1.00 97.62 197 PHE A CA 1
ATOM 1576 C C . PHE A 1 197 ? 11.076 5.582 -12.597 1.00 97.62 197 PHE A C 1
ATOM 1578 O O . PHE A 1 197 ? 11.464 4.616 -13.255 1.00 97.62 197 PHE A O 1
ATOM 1585 N N . ARG A 1 198 ? 10.006 5.492 -11.797 1.00 97.44 198 ARG A N 1
ATOM 1586 C CA . ARG A 1 198 ? 9.248 4.240 -11.608 1.00 97.44 198 ARG A CA 1
ATOM 1587 C C . ARG A 1 198 ? 8.550 3.774 -12.888 1.00 97.44 198 ARG A C 1
ATOM 1589 O O . ARG A 1 198 ? 8.597 2.582 -13.194 1.00 97.44 198 ARG A O 1
ATOM 1596 N N . ARG A 1 199 ? 7.969 4.691 -13.671 1.00 98.12 199 ARG A N 1
ATOM 1597 C CA . ARG A 1 199 ? 7.396 4.375 -14.992 1.00 98.12 199 ARG A CA 1
ATOM 1598 C C . ARG A 1 199 ? 8.473 3.862 -15.950 1.00 98.12 199 ARG A C 1
ATOM 1600 O O . ARG A 1 199 ? 8.279 2.829 -16.589 1.00 98.12 199 ARG A O 1
ATOM 1607 N N . GLY A 1 200 ? 9.642 4.505 -15.974 1.00 98.00 200 GLY A N 1
ATOM 1608 C CA . GLY A 1 200 ? 10.809 4.039 -16.726 1.00 98.00 200 GLY A CA 1
ATOM 1609 C C . GLY A 1 200 ? 11.248 2.624 -16.329 1.00 98.00 200 GLY A C 1
ATOM 1610 O O . GLY A 1 200 ? 11.485 1.787 -17.199 1.00 98.00 200 GLY A O 1
ATOM 1611 N N . MET A 1 201 ? 11.277 2.301 -15.029 1.00 98.25 201 MET A N 1
ATOM 1612 C CA . MET A 1 201 ? 11.569 0.939 -14.553 1.00 98.25 201 MET A CA 1
ATOM 1613 C C . MET A 1 201 ? 10.545 -0.086 -15.051 1.00 98.25 201 MET A C 1
ATOM 1615 O O . MET A 1 201 ? 10.931 -1.180 -15.474 1.00 98.25 201 MET A O 1
ATOM 1619 N N . ALA A 1 202 ? 9.254 0.249 -15.027 1.00 98.44 202 ALA A N 1
ATOM 1620 C CA . ALA A 1 202 ? 8.209 -0.630 -15.541 1.00 98.44 202 ALA A CA 1
ATOM 1621 C C . ALA A 1 202 ? 8.373 -0.880 -17.048 1.00 98.44 202 ALA A C 1
ATOM 1623 O O . ALA A 1 202 ? 8.387 -2.030 -17.490 1.00 98.44 202 ALA A O 1
ATOM 1624 N N . LEU A 1 203 ? 8.602 0.174 -17.838 1.00 98.50 203 LEU A N 1
ATOM 1625 C CA . LEU A 1 203 ? 8.848 0.073 -19.281 1.00 98.50 203 LEU A CA 1
ATOM 1626 C C . LEU A 1 203 ? 10.106 -0.745 -19.602 1.00 98.50 203 LEU A C 1
ATOM 1628 O O . LEU A 1 203 ? 10.083 -1.595 -20.495 1.00 98.50 203 LEU A O 1
ATOM 1632 N N . TYR A 1 204 ? 11.183 -0.550 -18.838 1.00 98.44 204 TYR A N 1
ATOM 1633 C CA . TYR A 1 204 ? 12.415 -1.324 -18.967 1.00 98.44 204 TYR A CA 1
ATOM 1634 C C . TYR A 1 204 ? 12.170 -2.823 -18.751 1.00 98.44 204 TYR A C 1
ATOM 1636 O O . TYR A 1 204 ? 12.611 -3.644 -19.560 1.00 98.44 204 TYR A O 1
ATOM 1644 N N . ASN A 1 205 ? 11.431 -3.197 -17.701 1.00 97.94 205 ASN A N 1
ATOM 1645 C CA . ASN A 1 205 ? 11.094 -4.598 -17.430 1.00 97.94 205 ASN A CA 1
ATOM 1646 C C . ASN A 1 205 ? 10.129 -5.182 -18.475 1.00 97.94 205 ASN A C 1
ATOM 1648 O O . ASN A 1 205 ? 10.247 -6.354 -18.833 1.00 97.94 205 ASN A O 1
ATOM 1652 N N . LYS A 1 206 ? 9.272 -4.344 -19.067 1.00 97.38 206 LYS A N 1
ATOM 1653 C CA . LYS A 1 206 ? 8.440 -4.675 -20.237 1.00 97.38 206 LYS A CA 1
ATOM 1654 C C . LYS A 1 206 ? 9.218 -4.693 -21.563 1.00 97.38 206 LYS A C 1
ATOM 1656 O O . LYS A 1 206 ? 8.616 -4.874 -22.617 1.00 97.38 206 LYS A O 1
ATOM 1661 N N . LYS A 1 207 ? 10.550 -4.532 -21.539 1.00 97.31 207 LYS A N 1
ATOM 1662 C CA . LYS A 1 207 ? 11.447 -4.497 -22.714 1.00 97.31 207 LYS A CA 1
ATOM 1663 C C . LYS A 1 207 ? 11.136 -3.365 -23.708 1.00 97.31 207 LYS A C 1
ATOM 1665 O O . LYS A 1 207 ? 11.548 -3.423 -24.865 1.00 97.31 207 LYS A O 1
ATOM 1670 N N . ARG A 1 208 ? 10.445 -2.313 -23.261 1.00 97.81 208 ARG A N 1
ATOM 1671 C CA . ARG A 1 208 ? 10.160 -1.085 -24.021 1.00 97.81 208 ARG A CA 1
ATOM 1672 C C . ARG A 1 208 ? 11.283 -0.075 -23.781 1.00 97.81 208 ARG A C 1
ATOM 1674 O O . ARG A 1 208 ? 11.093 0.959 -23.150 1.00 97.81 208 ARG A O 1
ATOM 1681 N N . TYR A 1 209 ? 12.496 -0.423 -24.216 1.00 98.12 209 TYR A N 1
ATOM 1682 C CA . TYR A 1 209 ? 13.717 0.269 -23.784 1.00 98.12 209 TYR A CA 1
ATOM 1683 C C . TYR A 1 209 ? 13.812 1.730 -24.235 1.00 98.12 209 TYR A C 1
ATOM 1685 O O . TYR A 1 209 ? 14.300 2.551 -23.467 1.00 98.12 209 TYR A O 1
ATOM 1693 N N . ASN A 1 210 ? 13.332 2.069 -25.434 1.00 97.31 210 ASN A N 1
ATOM 1694 C CA . ASN A 1 210 ? 13.364 3.454 -25.922 1.00 97.31 210 ASN A CA 1
ATOM 1695 C C . ASN A 1 210 ? 12.470 4.359 -25.065 1.00 97.31 210 ASN A C 1
ATOM 1697 O O . ASN A 1 210 ? 12.918 5.387 -24.574 1.00 97.31 210 ASN A O 1
ATOM 1701 N N . GLU A 1 211 ? 11.250 3.909 -24.783 1.00 98.00 211 GLU A N 1
ATOM 1702 C CA . GLU A 1 211 ? 10.308 4.649 -23.941 1.00 98.00 211 GLU A CA 1
ATOM 1703 C C . GLU A 1 211 ? 10.797 4.740 -22.489 1.00 98.00 211 GLU A C 1
ATOM 1705 O O . GLU A 1 211 ? 10.642 5.769 -21.837 1.00 98.00 211 GLU A O 1
ATOM 1710 N N . ALA A 1 212 ? 11.453 3.688 -21.987 1.00 98.31 212 ALA A N 1
ATOM 1711 C CA . ALA A 1 212 ? 12.100 3.725 -20.680 1.00 98.31 212 ALA A CA 1
ATOM 1712 C C . ALA A 1 212 ? 13.196 4.802 -20.615 1.00 98.31 212 ALA A C 1
ATOM 1714 O O . ALA A 1 212 ? 13.269 5.539 -19.634 1.00 98.31 212 ALA A O 1
ATOM 1715 N N . ILE A 1 213 ? 14.030 4.921 -21.658 1.00 98.44 213 ILE A N 1
ATOM 1716 C CA . ILE A 1 213 ? 15.074 5.954 -21.747 1.00 98.44 213 ILE A CA 1
ATOM 1717 C C . ILE A 1 213 ? 14.462 7.352 -21.689 1.00 98.44 213 ILE A C 1
ATOM 1719 O O . ILE A 1 213 ? 14.999 8.203 -20.981 1.00 98.44 213 ILE A O 1
ATOM 1723 N N . ASP A 1 214 ? 13.362 7.593 -22.399 1.00 98.06 214 ASP A N 1
ATOM 1724 C CA . ASP A 1 214 ? 12.701 8.900 -22.407 1.00 98.06 214 ASP A CA 1
ATOM 1725 C C . ASP A 1 214 ? 12.164 9.262 -21.015 1.00 98.06 214 ASP A C 1
ATOM 1727 O O . ASP A 1 214 ? 12.427 10.353 -20.507 1.00 98.06 214 ASP A O 1
ATOM 1731 N N . GLU A 1 215 ? 11.524 8.313 -20.331 1.00 98.00 215 GLU A N 1
ATOM 1732 C CA . GLU A 1 215 ? 11.066 8.494 -18.950 1.00 98.00 215 GLU A CA 1
ATOM 1733 C C . GLU A 1 215 ? 12.228 8.732 -17.967 1.00 98.00 215 GLU A C 1
ATOM 1735 O O . GLU A 1 215 ? 12.156 9.626 -17.120 1.00 98.00 215 GLU A O 1
ATOM 1740 N N . PHE A 1 216 ? 13.343 8.009 -18.103 1.00 98.44 216 PHE A N 1
ATOM 1741 C CA . PHE A 1 216 ? 14.531 8.238 -17.274 1.00 98.44 216 PHE A CA 1
ATOM 1742 C C . PHE A 1 216 ? 15.189 9.597 -17.544 1.00 98.44 216 PHE A C 1
ATOM 1744 O O . PHE A 1 216 ? 15.609 10.274 -16.603 1.00 98.44 216 PHE A O 1
ATOM 1751 N N . LYS A 1 217 ? 15.253 10.036 -18.806 1.00 97.62 217 LYS A N 1
ATOM 1752 C CA . LYS A 1 217 ? 15.736 11.379 -19.159 1.00 97.62 217 LYS A CA 1
ATOM 1753 C C . LYS A 1 217 ? 14.848 12.457 -18.550 1.00 97.62 217 LYS A C 1
ATOM 1755 O O . LYS A 1 217 ? 15.375 13.421 -18.004 1.00 97.62 217 LYS A O 1
ATOM 1760 N N . HIS A 1 218 ? 13.528 12.279 -18.586 1.00 95.44 218 HIS A N 1
ATOM 1761 C CA . HIS A 1 218 ? 12.594 13.192 -17.929 1.00 95.44 218 HIS A CA 1
ATOM 1762 C C . HIS A 1 218 ? 12.810 13.245 -16.414 1.00 95.44 218 HIS A C 1
ATOM 1764 O O . HIS A 1 218 ? 12.829 14.333 -15.845 1.00 95.44 218 HIS A O 1
ATOM 1770 N N . ALA A 1 219 ? 13.047 12.106 -15.758 1.00 96.25 219 ALA A N 1
ATOM 1771 C CA . ALA A 1 219 ? 13.373 12.089 -14.333 1.00 96.25 219 ALA A CA 1
ATOM 1772 C C . ALA A 1 219 ? 1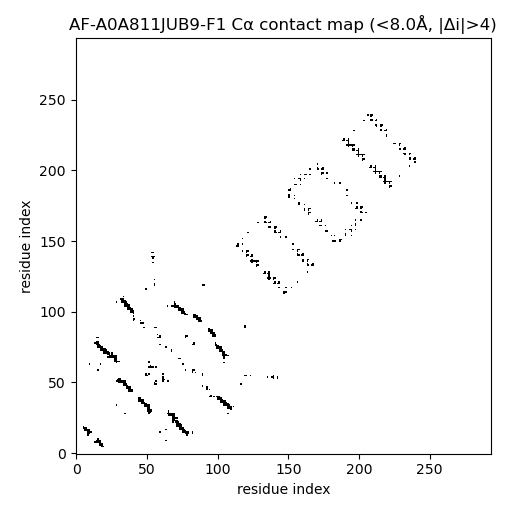4.666 12.876 -14.019 1.00 96.25 219 ALA A C 1
ATOM 1774 O O . ALA A 1 219 ? 14.704 13.672 -13.078 1.00 96.25 219 ALA A O 1
ATOM 1775 N N . LEU A 1 220 ? 15.703 12.742 -14.855 1.00 95.56 220 LEU A N 1
ATOM 1776 C CA . LEU A 1 220 ? 16.970 13.472 -14.704 1.00 95.56 220 LEU A CA 1
ATOM 1777 C C . LEU A 1 220 ? 16.859 14.986 -14.886 1.00 95.56 220 LEU A C 1
ATOM 1779 O O . LEU A 1 220 ? 17.707 15.704 -14.365 1.00 95.56 220 LEU A O 1
ATOM 1783 N N . ILE A 1 221 ? 15.844 15.502 -15.589 1.00 95.19 221 ILE A N 1
ATOM 1784 C CA . ILE A 1 221 ? 15.621 16.959 -15.673 1.00 95.19 221 ILE A CA 1
ATOM 1785 C C . ILE A 1 221 ? 15.485 17.550 -14.261 1.00 95.19 221 ILE A C 1
ATOM 1787 O O . ILE A 1 221 ? 16.002 18.638 -13.988 1.00 95.19 221 ILE A O 1
ATOM 1791 N N . PHE A 1 222 ? 14.834 16.801 -13.369 1.00 91.94 222 PHE A N 1
ATOM 1792 C CA . PHE A 1 222 ? 14.512 17.204 -12.005 1.00 91.94 222 PHE A CA 1
ATOM 1793 C C . PHE A 1 222 ? 15.502 16.678 -10.955 1.00 91.94 222 PHE A C 1
ATOM 1795 O O . PHE A 1 222 ? 15.607 17.272 -9.886 1.00 91.94 222 PHE A O 1
ATOM 1802 N N . ASP A 1 223 ? 16.253 15.615 -11.260 1.00 90.62 223 ASP A N 1
ATOM 1803 C CA . ASP A 1 223 ? 17.282 15.038 -10.383 1.00 90.62 223 ASP A CA 1
ATOM 1804 C C . ASP A 1 223 ? 18.584 14.743 -11.156 1.00 90.62 223 ASP A C 1
ATOM 1806 O O . ASP A 1 223 ? 18.963 13.600 -11.416 1.00 90.62 223 ASP A O 1
ATOM 1810 N N . LYS A 1 224 ? 19.261 15.815 -11.584 1.00 89.00 224 LYS A N 1
ATOM 1811 C CA . LYS A 1 224 ? 20.362 15.773 -12.569 1.00 89.00 224 LYS A CA 1
ATOM 1812 C C . LYS A 1 224 ? 21.574 14.942 -12.144 1.00 89.00 224 LYS A C 1
ATOM 1814 O O . LYS A 1 224 ? 22.273 14.408 -13.003 1.00 89.00 224 LYS A O 1
ATOM 1819 N N . ALA A 1 225 ? 21.841 14.860 -10.843 1.00 90.06 225 ALA A N 1
ATOM 1820 C CA . ALA A 1 225 ? 23.015 14.181 -10.293 1.00 90.06 225 ALA A CA 1
ATOM 1821 C C . ALA A 1 225 ? 22.749 12.707 -9.937 1.00 90.06 225 ALA A C 1
ATOM 1823 O O . ALA A 1 225 ? 23.632 12.031 -9.408 1.00 90.06 225 ALA A O 1
ATOM 1824 N N . ASN A 1 226 ? 21.551 12.186 -10.223 1.00 92.44 226 ASN A N 1
ATOM 1825 C CA . ASN A 1 226 ? 21.186 10.835 -9.832 1.00 92.44 226 ASN A CA 1
ATOM 1826 C C . ASN A 1 226 ? 21.880 9.771 -10.695 1.00 92.44 226 ASN A C 1
ATOM 1828 O O . ASN A 1 226 ? 21.414 9.385 -11.772 1.00 92.44 226 ASN A O 1
ATOM 1832 N N . MET A 1 227 ? 22.998 9.255 -10.182 1.00 94.25 227 MET A N 1
ATOM 1833 C CA . MET A 1 227 ? 23.791 8.208 -10.833 1.00 94.25 227 MET A CA 1
ATOM 1834 C C . MET A 1 227 ? 23.002 6.913 -11.065 1.00 94.25 227 MET A C 1
ATOM 1836 O O . MET A 1 227 ? 23.296 6.172 -12.006 1.00 94.25 227 MET A O 1
ATOM 1840 N N . TYR A 1 228 ? 21.989 6.637 -10.241 1.00 94.62 228 TYR A N 1
ATOM 1841 C CA . TYR A 1 228 ? 21.144 5.459 -10.407 1.00 94.62 228 TYR A CA 1
ATOM 1842 C C . TYR A 1 228 ? 20.298 5.575 -11.680 1.00 94.62 228 TYR A C 1
ATOM 1844 O O . TYR A 1 228 ? 20.299 4.660 -12.502 1.00 94.62 228 TYR A O 1
ATOM 1852 N N . ILE A 1 229 ? 19.664 6.729 -11.911 1.00 95.88 229 ILE A N 1
ATOM 1853 C CA . ILE A 1 229 ? 18.876 6.976 -13.131 1.00 95.88 229 ILE A CA 1
ATOM 1854 C C . ILE A 1 229 ? 19.775 6.942 -14.376 1.00 95.88 229 ILE A C 1
ATOM 1856 O O . ILE A 1 229 ? 19.434 6.292 -15.365 1.00 95.88 229 ILE A O 1
ATOM 1860 N N . GLN A 1 230 ? 20.962 7.560 -14.309 1.00 96.06 230 GLN A N 1
ATOM 1861 C CA . GLN A 1 230 ? 21.955 7.505 -15.394 1.00 96.06 230 GLN A CA 1
ATOM 1862 C C . GLN A 1 230 ? 22.348 6.062 -15.745 1.00 96.06 230 GLN A C 1
ATOM 1864 O O . GLN A 1 230 ? 22.418 5.691 -16.919 1.00 96.06 230 GLN A O 1
ATOM 1869 N N . SER A 1 231 ? 22.543 5.218 -14.728 1.00 97.12 231 SER A N 1
ATOM 1870 C CA . SER A 1 231 ? 22.864 3.802 -14.920 1.00 97.12 231 SER A CA 1
ATOM 1871 C C . SER A 1 231 ? 21.745 3.067 -15.666 1.00 97.12 231 SER A C 1
ATOM 1873 O O . SER A 1 231 ? 22.022 2.299 -16.588 1.00 97.12 231 SER A O 1
ATOM 1875 N N . TYR A 1 232 ? 20.475 3.342 -15.345 1.00 97.69 232 TYR A N 1
ATOM 1876 C CA . TYR A 1 232 ? 19.340 2.756 -16.065 1.00 97.69 232 TYR A CA 1
ATOM 1877 C C . TYR A 1 232 ? 19.223 3.222 -17.514 1.00 97.69 232 TYR A C 1
ATOM 1879 O O . TYR A 1 232 ? 18.836 2.419 -18.365 1.00 97.69 232 TYR A O 1
ATOM 1887 N N . ILE A 1 233 ? 19.593 4.464 -17.833 1.00 97.81 233 ILE A N 1
ATOM 1888 C CA . ILE A 1 233 ? 19.676 4.921 -19.229 1.00 97.81 233 ILE A CA 1
ATOM 1889 C C . ILE A 1 233 ? 20.723 4.106 -19.988 1.00 97.81 233 ILE A C 1
ATOM 1891 O O . ILE A 1 233 ? 20.433 3.599 -21.074 1.00 97.81 233 ILE A O 1
ATOM 1895 N N . GLY A 1 234 ? 21.912 3.922 -19.405 1.00 97.75 234 GLY A N 1
ATOM 1896 C CA . GLY A 1 234 ? 22.976 3.103 -19.991 1.00 97.75 234 GLY A CA 1
ATOM 1897 C C . GLY A 1 234 ? 22.535 1.656 -20.230 1.00 97.75 234 GLY A C 1
ATOM 1898 O O . GLY A 1 234 ? 22.636 1.152 -21.351 1.00 97.75 234 GLY A O 1
ATOM 1899 N N . LEU A 1 235 ? 21.951 1.016 -19.211 1.00 97.75 235 LEU A N 1
ATOM 1900 C CA . LEU A 1 235 ? 21.420 -0.350 -19.298 1.00 97.75 235 LEU A CA 1
ATOM 1901 C C . LEU A 1 235 ? 20.318 -0.484 -20.356 1.00 97.75 235 LEU A C 1
ATOM 1903 O O . LEU A 1 235 ? 20.308 -1.442 -21.133 1.00 97.75 235 LEU A O 1
ATOM 1907 N N . SER A 1 236 ? 19.391 0.473 -20.403 1.00 98.06 236 SER A N 1
ATOM 1908 C CA . SER A 1 236 ? 18.298 0.483 -21.381 1.00 98.06 236 SER A CA 1
ATOM 1909 C C . SER A 1 236 ? 18.831 0.659 -22.800 1.00 98.06 236 SER A C 1
ATOM 1911 O O . SER A 1 236 ? 18.401 -0.053 -23.704 1.00 98.06 236 SER A O 1
ATOM 1913 N N . THR A 1 237 ? 19.824 1.531 -22.988 1.00 98.12 237 THR A N 1
ATOM 1914 C CA . THR A 1 237 ? 20.476 1.759 -24.286 1.00 98.12 237 THR A CA 1
ATOM 1915 C C . THR A 1 237 ? 21.173 0.491 -24.776 1.00 98.12 237 THR A C 1
ATOM 1917 O O . THR A 1 237 ? 20.993 0.072 -25.921 1.00 98.12 237 THR A O 1
ATOM 1920 N N . GLU A 1 238 ? 21.931 -0.174 -23.901 1.00 97.94 238 GLU A N 1
ATOM 1921 C CA . GLU A 1 238 ? 22.627 -1.413 -24.242 1.00 97.94 238 GLU A CA 1
ATOM 1922 C C . GLU A 1 238 ? 21.645 -2.533 -24.619 1.00 97.94 238 GLU A C 1
ATOM 1924 O O . GLU A 1 238 ? 21.822 -3.209 -25.642 1.00 97.94 238 GLU A O 1
ATOM 1929 N N . LYS A 1 239 ? 20.595 -2.731 -23.811 1.00 97.62 239 LYS A N 1
ATOM 1930 C CA . LYS A 1 239 ? 19.578 -3.756 -24.067 1.00 97.62 239 LYS A CA 1
ATOM 1931 C C . LYS A 1 239 ? 18.752 -3.460 -25.318 1.00 97.62 239 LYS A C 1
ATOM 1933 O O . LYS A 1 239 ? 18.520 -4.389 -26.094 1.00 97.62 239 LYS A O 1
ATOM 1938 N N . GLY A 1 240 ? 18.383 -2.200 -25.546 1.00 97.06 240 GLY A N 1
ATOM 1939 C CA . GLY A 1 240 ? 17.703 -1.746 -26.760 1.00 97.06 240 GLY A CA 1
ATOM 1940 C C . GLY A 1 240 ? 18.519 -2.061 -28.011 1.00 97.06 240 GLY A C 1
ATOM 1941 O O . GLY A 1 240 ? 18.041 -2.768 -28.898 1.00 97.06 240 GLY A O 1
ATOM 1942 N N . ARG A 1 241 ? 19.805 -1.684 -28.023 1.00 97.00 241 ARG A N 1
ATOM 1943 C CA . ARG A 1 241 ? 20.721 -1.991 -29.134 1.00 97.00 241 ARG A CA 1
ATOM 1944 C C . ARG A 1 241 ? 20.845 -3.495 -29.386 1.00 97.00 241 ARG A C 1
ATOM 1946 O O . ARG A 1 241 ? 20.834 -3.945 -30.530 1.00 97.00 241 ARG A O 1
ATOM 1953 N N . LYS A 1 242 ? 20.961 -4.302 -28.325 1.00 96.62 242 LYS A N 1
ATOM 1954 C CA . LYS A 1 242 ? 21.019 -5.770 -28.442 1.00 96.62 242 LYS A CA 1
ATOM 1955 C C . LYS A 1 242 ? 19.733 -6.348 -29.041 1.00 96.62 242 LYS A C 1
ATOM 1957 O O . LYS A 1 242 ? 19.809 -7.292 -29.827 1.00 96.62 242 LYS A O 1
ATOM 1962 N N . GLN A 1 243 ? 18.568 -5.819 -28.671 1.00 94.44 243 GLN A N 1
ATOM 1963 C CA . GLN A 1 243 ? 17.280 -6.245 -29.222 1.00 94.44 243 GLN A CA 1
ATOM 1964 C C . GLN A 1 243 ? 17.171 -5.910 -30.712 1.00 94.44 243 GLN A C 1
ATOM 1966 O O . GLN A 1 243 ? 16.817 -6.784 -31.500 1.00 94.44 243 GLN A O 1
ATOM 1971 N N . GLU A 1 244 ? 17.549 -4.696 -31.104 1.00 94.19 244 GLU A N 1
ATOM 1972 C CA . GLU A 1 244 ? 17.549 -4.258 -32.501 1.00 94.19 244 GLU A CA 1
ATOM 1973 C C . GLU A 1 244 ? 18.494 -5.104 -33.367 1.00 94.19 244 GLU A C 1
ATOM 1975 O O . GLU A 1 244 ? 18.101 -5.601 -34.420 1.00 94.19 244 GLU A O 1
ATOM 1980 N N . GLN A 1 245 ? 19.707 -5.390 -32.883 1.00 95.88 245 GLN A N 1
ATOM 1981 C CA . GLN A 1 245 ? 20.655 -6.266 -33.583 1.00 95.88 245 GLN A CA 1
ATOM 1982 C C . GLN A 1 245 ? 20.123 -7.689 -33.775 1.00 95.88 245 GLN A C 1
ATOM 1984 O O . GLN A 1 245 ? 20.335 -8.297 -34.826 1.00 95.88 245 GLN A O 1
ATOM 1989 N N . LYS A 1 246 ? 19.448 -8.250 -32.763 1.00 95.38 246 LYS A N 1
ATOM 1990 C CA . LYS A 1 246 ? 18.811 -9.570 -32.881 1.00 95.38 246 LYS A CA 1
ATOM 1991 C C . LYS A 1 246 ? 17.705 -9.547 -33.931 1.00 95.38 246 LYS A C 1
ATOM 1993 O O . LYS A 1 246 ? 17.647 -10.454 -34.757 1.00 95.38 246 LYS A O 1
ATOM 1998 N N . LEU A 1 247 ? 16.883 -8.501 -33.924 1.00 92.94 247 LEU A N 1
ATOM 1999 C CA . LEU A 1 247 ? 15.802 -8.321 -34.885 1.00 92.94 247 LEU A CA 1
ATOM 2000 C C . LEU A 1 247 ? 16.341 -8.178 -36.318 1.00 92.94 247 LEU A C 1
ATOM 2002 O O . LEU A 1 247 ? 15.870 -8.857 -37.226 1.00 92.94 247 LEU A O 1
ATOM 2006 N N . GLN A 1 248 ? 17.393 -7.383 -36.514 1.00 94.94 248 GLN A N 1
ATOM 2007 C CA . GLN A 1 248 ? 18.053 -7.219 -37.810 1.00 94.94 248 GLN A CA 1
ATOM 2008 C C . GLN A 1 248 ? 18.635 -8.541 -38.333 1.00 94.94 248 GLN A C 1
ATOM 2010 O O . GLN A 1 248 ? 18.461 -8.877 -39.506 1.00 94.94 248 GLN A O 1
ATOM 2015 N N . LYS A 1 249 ? 19.306 -9.318 -37.471 1.00 95.81 249 LYS A N 1
ATOM 2016 C CA . LYS A 1 249 ? 19.833 -10.644 -37.836 1.00 95.81 249 LYS A CA 1
ATOM 2017 C C . LYS A 1 249 ? 18.716 -11.612 -38.221 1.00 95.81 249 LYS A C 1
ATOM 2019 O O . LYS A 1 249 ? 18.868 -12.327 -39.208 1.00 95.81 249 LYS A O 1
ATOM 2024 N N . PHE A 1 250 ? 17.610 -11.603 -37.478 1.00 93.69 250 PHE A N 1
ATOM 2025 C CA . PHE A 1 250 ? 16.432 -12.412 -37.777 1.00 93.69 250 PHE A CA 1
ATOM 2026 C C . PHE A 1 250 ? 15.857 -12.079 -39.162 1.00 93.69 250 PHE A C 1
ATOM 2028 O O . PHE A 1 250 ? 15.766 -12.965 -40.011 1.00 93.69 250 PHE A O 1
ATOM 2035 N N . TYR A 1 251 ? 15.585 -10.799 -39.445 1.00 94.12 251 TYR A N 1
ATOM 2036 C CA . TYR A 1 251 ? 15.086 -10.368 -40.757 1.00 94.12 251 TYR A CA 1
ATOM 2037 C C . TYR A 1 251 ? 16.068 -10.672 -41.896 1.00 94.12 251 TYR A C 1
ATOM 2039 O O . TYR A 1 251 ? 15.656 -11.132 -42.958 1.00 94.12 251 TYR A O 1
ATOM 2047 N N . SER A 1 252 ? 17.373 -10.472 -41.685 1.00 93.81 252 SER A N 1
ATOM 2048 C CA . SER A 1 252 ? 18.392 -10.816 -42.684 1.00 93.81 252 SER A CA 1
ATOM 2049 C C . SER A 1 252 ? 18.418 -12.317 -42.999 1.00 93.81 252 SER A C 1
ATOM 2051 O O . SER A 1 252 ? 18.569 -12.693 -44.162 1.00 93.81 252 SER A O 1
ATOM 2053 N N . GLY A 1 253 ? 18.254 -13.175 -41.987 1.00 93.94 253 GLY A N 1
ATOM 2054 C CA . GLY A 1 253 ? 18.140 -14.624 -42.163 1.00 93.94 253 GLY A CA 1
ATOM 2055 C C . GLY A 1 253 ? 16.913 -15.006 -42.990 1.00 93.94 253 GLY A C 1
ATOM 2056 O O . GLY A 1 253 ? 17.056 -15.663 -44.019 1.00 93.94 253 GLY A O 1
ATOM 2057 N N . MET A 1 254 ? 15.740 -14.495 -42.605 1.00 92.06 254 MET A N 1
ATOM 2058 C CA . MET A 1 254 ? 14.477 -14.749 -43.304 1.00 92.06 254 MET A CA 1
ATOM 2059 C C . MET A 1 254 ? 14.527 -14.303 -44.776 1.00 92.06 254 MET A C 1
ATOM 2061 O O . MET A 1 254 ? 14.122 -15.045 -45.667 1.00 92.06 254 MET A O 1
ATOM 2065 N N . MET A 1 255 ? 15.103 -13.131 -45.066 1.00 91.44 255 MET A N 1
ATOM 2066 C CA . MET A 1 255 ? 15.268 -12.651 -46.446 1.00 91.44 255 MET A CA 1
ATOM 2067 C C . MET A 1 255 ? 16.205 -13.538 -47.280 1.00 91.44 255 MET A C 1
ATOM 2069 O O . MET A 1 255 ? 15.957 -13.759 -48.467 1.00 91.44 255 MET A O 1
ATOM 2073 N N . LYS A 1 256 ? 17.276 -14.073 -46.677 1.00 91.56 256 LYS A N 1
ATOM 2074 C CA . LYS A 1 256 ? 18.188 -15.012 -47.354 1.00 91.56 256 LYS A CA 1
ATOM 2075 C C . LYS A 1 256 ? 17.502 -16.338 -47.673 1.00 91.56 256 LYS A C 1
ATOM 2077 O O . LYS A 1 256 ? 17.725 -16.876 -48.754 1.00 91.56 256 LYS A O 1
ATOM 2082 N N . GLU A 1 257 ? 16.693 -16.866 -46.760 1.00 86.44 257 GLU A N 1
ATOM 2083 C CA . GLU A 1 257 ? 15.915 -18.091 -46.986 1.00 86.44 257 GLU A CA 1
ATOM 2084 C C . GLU A 1 257 ? 14.873 -17.896 -48.086 1.00 86.44 257 GLU A C 1
ATOM 2086 O O . GLU A 1 257 ? 14.846 -18.669 -49.042 1.00 86.44 257 GLU A O 1
ATOM 2091 N N . PHE A 1 258 ? 14.116 -16.799 -48.034 1.00 83.56 258 PHE A N 1
ATOM 2092 C CA . PHE A 1 258 ? 13.149 -16.451 -49.073 1.00 83.56 258 PHE A CA 1
ATOM 2093 C C . PHE A 1 258 ? 13.804 -16.332 -50.461 1.00 83.56 258 PHE A C 1
ATOM 2095 O O . PHE A 1 258 ? 13.302 -16.862 -51.454 1.00 83.56 258 PHE A O 1
ATOM 2102 N N . SER A 1 259 ? 14.984 -15.707 -50.538 1.00 82.94 259 SER A N 1
ATOM 2103 C CA . SER A 1 259 ? 15.768 -15.629 -51.778 1.00 82.94 259 SER A CA 1
ATOM 2104 C C . SER A 1 259 ? 16.257 -17.007 -52.264 1.00 82.94 259 SER A C 1
ATOM 2106 O O . SER A 1 259 ? 16.203 -17.298 -53.465 1.00 82.94 259 SER A O 1
ATOM 2108 N N . LYS A 1 260 ? 16.684 -17.895 -51.354 1.00 80.94 260 LYS A N 1
ATOM 2109 C CA . LYS A 1 260 ? 17.064 -19.285 -51.678 1.00 80.94 260 LYS A CA 1
ATOM 2110 C C . LYS A 1 260 ? 15.884 -20.107 -52.200 1.00 80.94 260 LYS A C 1
ATOM 2112 O O . LYS A 1 260 ? 16.050 -20.882 -53.141 1.00 80.94 260 LYS A O 1
ATOM 2117 N N . GLU A 1 261 ? 14.692 -19.940 -51.636 1.00 70.50 261 GLU A N 1
ATOM 2118 C CA . GLU A 1 261 ? 13.482 -20.621 -52.114 1.00 70.50 261 GLU A CA 1
ATOM 2119 C C . GLU A 1 261 ? 13.059 -20.152 -53.514 1.00 70.50 261 GLU A C 1
ATOM 2121 O O . GLU A 1 261 ? 12.695 -20.967 -54.366 1.00 70.50 261 GLU A O 1
ATOM 2126 N N . GLN A 1 262 ? 13.154 -18.850 -53.801 1.00 60.03 262 GLN A N 1
ATOM 2127 C CA . GLN A 1 262 ? 12.869 -18.334 -55.143 1.00 60.03 262 GLN A CA 1
ATOM 2128 C C . GLN A 1 262 ? 13.885 -18.826 -56.183 1.00 60.03 262 GLN A C 1
ATOM 2130 O O . GLN A 1 262 ? 13.507 -19.237 -57.283 1.00 60.03 262 GLN A O 1
ATOM 2135 N N . THR A 1 263 ? 15.173 -18.845 -55.834 1.00 64.12 263 THR A N 1
ATOM 2136 C CA . THR A 1 263 ? 16.231 -19.345 -56.728 1.00 64.12 263 THR A CA 1
ATOM 2137 C C . THR A 1 263 ? 16.146 -20.854 -56.953 1.00 64.12 263 THR A C 1
ATOM 2139 O O . THR A 1 263 ? 16.324 -21.294 -58.085 1.00 64.12 263 THR A O 1
ATOM 2142 N N . THR A 1 264 ? 15.792 -21.663 -55.950 1.00 60.69 264 THR A N 1
ATOM 2143 C CA . THR A 1 264 ? 15.572 -23.114 -56.134 1.00 60.69 264 THR A CA 1
ATOM 2144 C C . THR A 1 264 ? 14.338 -23.429 -56.983 1.00 60.69 264 THR A C 1
ATOM 2146 O O . THR A 1 264 ? 14.402 -24.331 -57.824 1.00 60.69 264 THR A O 1
ATOM 2149 N N . LYS A 1 265 ? 13.238 -22.672 -56.853 1.00 57.88 265 LYS A N 1
ATOM 2150 C CA . LYS A 1 265 ? 12.078 -22.793 -57.761 1.00 57.88 265 LYS A CA 1
ATOM 2151 C C . LYS A 1 265 ? 12.432 -22.396 -59.202 1.00 57.88 265 LYS A C 1
ATOM 2153 O O . LYS A 1 265 ? 12.085 -23.122 -60.132 1.00 57.88 265 LYS A O 1
ATOM 2158 N N . SER A 1 266 ? 13.188 -21.313 -59.388 1.00 52.34 266 SER A N 1
ATOM 2159 C CA . SER A 1 266 ? 13.687 -20.874 -60.704 1.00 52.34 266 SER A CA 1
ATOM 2160 C C . SER A 1 266 ? 14.678 -21.872 -61.330 1.00 52.34 266 SER A C 1
ATOM 2162 O O . SER A 1 266 ? 14.598 -22.195 -62.519 1.00 52.34 266 SER A O 1
ATOM 2164 N N . HIS A 1 267 ? 15.571 -22.460 -60.526 1.00 52.53 267 HIS A N 1
ATOM 2165 C CA . HIS A 1 267 ? 16.493 -23.496 -60.989 1.00 52.53 267 HIS A CA 1
ATOM 2166 C C . HIS A 1 267 ? 15.786 -24.790 -61.400 1.00 52.53 267 HIS A C 1
ATOM 2168 O O . HIS A 1 267 ? 16.169 -25.384 -62.405 1.00 52.53 267 HIS A O 1
ATOM 2174 N N . ARG A 1 268 ? 14.716 -25.204 -60.705 1.00 51.91 268 ARG A N 1
ATOM 2175 C CA . ARG A 1 268 ? 13.884 -26.335 -61.156 1.00 51.91 268 ARG A CA 1
ATOM 2176 C C . ARG A 1 268 ? 13.229 -26.057 -62.511 1.00 51.91 268 ARG A C 1
ATOM 2178 O O . ARG A 1 268 ? 13.224 -26.938 -63.363 1.00 51.91 268 ARG A O 1
ATOM 2185 N N . PHE A 1 269 ? 12.748 -24.836 -62.742 1.00 50.56 269 PHE A N 1
ATOM 2186 C CA . PHE A 1 269 ? 12.136 -24.455 -64.019 1.00 50.56 269 PHE A CA 1
ATOM 2187 C C . PHE A 1 269 ? 13.157 -24.413 -65.174 1.00 50.56 269 PHE A C 1
ATOM 2189 O O . PHE A 1 269 ? 12.883 -24.885 -66.275 1.00 50.56 269 PHE A O 1
ATOM 2196 N N . THR A 1 270 ? 14.374 -23.922 -64.914 1.00 53.78 270 THR A N 1
ATOM 2197 C CA . THR A 1 270 ? 15.456 -23.872 -65.918 1.00 53.78 270 THR A CA 1
ATOM 2198 C C . THR A 1 270 ? 16.113 -25.227 -66.194 1.00 53.78 270 THR A C 1
ATOM 2200 O O . THR A 1 270 ? 16.632 -25.437 -67.290 1.00 53.78 270 THR A O 1
ATOM 2203 N N . LEU A 1 271 ? 16.082 -26.176 -65.251 1.00 51.06 271 LEU A N 1
ATOM 2204 C CA . LEU A 1 271 ? 16.542 -27.546 -65.511 1.00 51.06 271 LEU A CA 1
ATOM 2205 C C . LEU A 1 271 ? 15.602 -28.282 -66.477 1.00 51.06 271 LEU A C 1
ATOM 2207 O O . LEU A 1 271 ? 16.077 -28.940 -67.402 1.00 51.06 271 LEU A O 1
ATOM 2211 N N . PHE A 1 272 ? 14.284 -28.118 -66.310 1.00 53.28 272 PHE A N 1
ATOM 2212 C CA . PHE A 1 272 ? 13.290 -28.674 -67.234 1.00 53.28 272 PHE A CA 1
ATOM 2213 C C . PHE A 1 272 ? 13.437 -28.101 -68.651 1.00 53.28 272 PHE A C 1
ATOM 2215 O O . PHE A 1 272 ? 13.379 -28.856 -69.622 1.00 53.28 272 PHE A O 1
ATOM 2222 N N . SER A 1 273 ? 13.697 -26.796 -68.791 1.00 56.25 273 SER A N 1
ATOM 2223 C CA . SER A 1 273 ? 13.868 -26.180 -70.115 1.00 56.25 273 SER A CA 1
ATOM 2224 C C . SER A 1 273 ? 15.158 -26.613 -70.821 1.00 56.25 273 SER A C 1
ATOM 2226 O O . SER A 1 273 ? 15.146 -26.839 -72.030 1.00 56.25 273 SER A O 1
ATOM 2228 N N . LYS A 1 274 ? 16.262 -26.805 -70.085 1.00 54.50 274 LYS A N 1
ATOM 2229 C CA . LYS A 1 274 ? 17.517 -27.325 -70.657 1.00 54.50 274 LYS A CA 1
ATOM 2230 C C . LYS A 1 274 ? 17.404 -28.791 -71.078 1.00 54.50 274 LYS A C 1
ATOM 2232 O O . LYS A 1 274 ? 17.902 -29.138 -72.144 1.00 54.50 274 LYS A O 1
ATOM 2237 N N . ALA A 1 275 ? 16.721 -29.632 -70.298 1.00 58.81 275 ALA A N 1
ATOM 2238 C CA . ALA A 1 275 ? 16.469 -31.022 -70.683 1.00 58.81 275 ALA A CA 1
ATOM 2239 C C . ALA A 1 275 ? 15.608 -31.111 -71.958 1.00 58.81 275 ALA A C 1
ATOM 2241 O O . ALA A 1 275 ? 15.940 -31.867 -72.869 1.00 58.81 275 ALA A O 1
ATOM 2242 N N . ALA A 1 276 ? 14.565 -30.280 -72.071 1.00 58.50 276 ALA A N 1
ATOM 2243 C CA . ALA A 1 276 ? 13.740 -30.203 -73.277 1.00 58.50 276 ALA A CA 1
ATOM 2244 C C . ALA A 1 276 ? 14.541 -29.736 -74.509 1.00 58.50 276 ALA A C 1
ATOM 2246 O O . ALA A 1 276 ? 14.406 -30.314 -75.586 1.00 58.50 276 ALA A O 1
ATOM 2247 N N . ALA A 1 277 ? 15.425 -28.744 -74.353 1.00 56.84 277 ALA A N 1
ATOM 2248 C CA . ALA A 1 277 ? 16.270 -28.258 -75.445 1.00 56.84 277 ALA A CA 1
ATOM 2249 C C . ALA A 1 277 ? 17.254 -29.328 -75.957 1.00 56.84 277 ALA A C 1
ATOM 2251 O O . ALA A 1 277 ? 17.445 -29.456 -77.164 1.00 56.84 277 ALA A O 1
ATOM 2252 N N . VAL A 1 278 ? 17.835 -30.139 -75.064 1.00 64.06 278 VAL A N 1
ATOM 2253 C CA . VAL A 1 278 ? 18.728 -31.245 -75.452 1.00 64.06 278 VAL A CA 1
ATOM 2254 C C . VAL A 1 278 ? 17.971 -32.323 -76.233 1.00 64.06 278 VAL A C 1
ATOM 2256 O O . VAL A 1 278 ? 18.477 -32.795 -77.248 1.00 64.06 278 VAL A O 1
ATOM 2259 N N . VAL A 1 279 ? 16.745 -32.671 -75.827 1.00 67.06 279 VAL A N 1
ATOM 2260 C CA . VAL A 1 279 ? 15.915 -33.650 -76.557 1.00 67.06 279 VAL A CA 1
ATOM 2261 C C . VAL A 1 279 ? 15.588 -33.158 -77.968 1.00 67.06 279 VAL A C 1
ATOM 2263 O O . VAL A 1 279 ? 15.722 -33.918 -78.925 1.00 67.06 279 VAL A O 1
ATOM 2266 N N . VAL A 1 280 ? 15.231 -31.880 -78.126 1.00 66.81 280 VAL A N 1
ATOM 2267 C CA . VAL A 1 280 ? 14.956 -31.294 -79.449 1.00 66.81 280 VAL A CA 1
ATOM 2268 C C . VAL A 1 280 ? 16.204 -31.312 -80.334 1.00 66.81 280 VAL A C 1
ATOM 2270 O O . VAL A 1 280 ? 16.112 -31.694 -81.496 1.00 66.81 280 VAL A O 1
ATOM 2273 N N . ILE A 1 281 ? 17.379 -30.970 -79.796 1.00 69.19 281 ILE A N 1
ATOM 2274 C CA . ILE A 1 281 ? 18.635 -31.004 -80.560 1.00 69.19 281 ILE A CA 1
ATOM 2275 C C . ILE A 1 281 ? 18.967 -32.432 -81.012 1.00 69.19 281 ILE A C 1
ATOM 2277 O O . ILE A 1 281 ? 19.320 -32.628 -82.171 1.00 69.19 281 ILE A O 1
ATOM 2281 N N . VAL A 1 282 ? 18.809 -33.437 -80.144 1.00 74.12 282 VAL A N 1
ATOM 2282 C CA . VAL A 1 282 ? 19.060 -34.844 -80.504 1.00 74.12 282 VAL A CA 1
ATOM 2283 C C . VAL A 1 282 ? 18.107 -35.314 -81.605 1.00 74.12 282 VAL A C 1
ATOM 2285 O O . VAL A 1 282 ? 18.552 -35.961 -82.551 1.00 74.12 282 VAL A O 1
ATOM 2288 N N . ILE A 1 283 ? 16.823 -34.950 -81.532 1.00 73.75 283 ILE A N 1
ATOM 2289 C CA . ILE A 1 283 ? 15.840 -35.286 -82.573 1.00 73.75 283 ILE A CA 1
ATOM 2290 C C . ILE A 1 283 ? 16.210 -34.616 -83.899 1.00 73.75 283 ILE A C 1
ATOM 2292 O O . ILE A 1 283 ? 16.224 -35.279 -84.932 1.00 73.75 283 ILE A O 1
ATOM 2296 N N . VAL A 1 284 ? 16.556 -33.327 -83.886 1.00 73.75 284 VAL A N 1
ATOM 2297 C CA . VAL A 1 284 ? 16.936 -32.595 -85.104 1.00 73.75 284 VAL A CA 1
ATOM 2298 C C . VAL A 1 284 ? 18.197 -33.189 -85.730 1.00 73.75 284 VAL A C 1
ATOM 2300 O O . VAL A 1 284 ? 18.223 -33.414 -86.936 1.00 73.75 284 VAL A O 1
ATOM 2303 N N . VAL A 1 285 ? 19.216 -33.514 -84.931 1.00 76.81 285 VAL A N 1
ATOM 2304 C CA . VAL A 1 285 ? 20.439 -34.163 -85.429 1.00 76.81 285 VAL A CA 1
ATOM 2305 C C . VAL A 1 285 ? 20.133 -35.545 -86.010 1.00 76.81 285 VAL A C 1
ATOM 2307 O O . VAL A 1 285 ? 20.628 -35.864 -87.087 1.00 76.81 285 VAL A O 1
ATOM 2310 N N . ALA A 1 286 ? 19.281 -36.346 -85.364 1.00 72.94 286 ALA A N 1
ATOM 2311 C CA . ALA A 1 286 ? 18.882 -37.655 -85.880 1.00 72.94 286 ALA A CA 1
ATOM 2312 C C . ALA A 1 286 ? 18.119 -37.553 -87.214 1.00 72.94 286 ALA A C 1
ATOM 2314 O O . ALA A 1 286 ? 18.384 -38.328 -88.131 1.00 72.94 286 ALA A O 1
ATOM 2315 N N . VAL A 1 287 ? 17.222 -36.571 -87.349 1.00 76.00 287 VAL A N 1
ATOM 2316 C CA . VAL A 1 287 ? 16.483 -36.308 -88.596 1.00 76.00 287 VAL A CA 1
ATOM 2317 C C . VAL A 1 287 ? 17.426 -35.844 -89.705 1.00 76.00 287 VAL A C 1
ATOM 2319 O O . VAL A 1 287 ? 17.330 -36.335 -90.825 1.00 76.00 287 VAL A O 1
ATOM 2322 N N . VAL A 1 288 ? 18.372 -34.951 -89.403 1.00 77.75 288 VAL A N 1
ATOM 2323 C CA . VAL A 1 288 ? 19.371 -34.478 -90.375 1.00 77.75 288 VAL A CA 1
ATOM 2324 C C . VAL A 1 288 ? 20.276 -35.625 -90.830 1.00 77.75 288 VAL A C 1
ATOM 2326 O O . VAL A 1 288 ? 20.484 -35.790 -92.027 1.00 77.75 288 VAL A O 1
ATOM 2329 N N . ILE A 1 289 ? 20.763 -36.465 -89.912 1.00 77.56 289 ILE A N 1
ATOM 2330 C CA . ILE A 1 289 ? 21.559 -37.650 -90.269 1.00 77.56 289 ILE A CA 1
ATOM 2331 C C . ILE A 1 289 ? 20.738 -38.600 -91.152 1.00 77.56 289 ILE A C 1
ATOM 2333 O O . ILE A 1 289 ? 21.241 -39.065 -92.167 1.00 77.56 289 ILE A O 1
ATOM 2337 N N . HIS A 1 290 ? 19.468 -38.854 -90.827 1.00 71.44 290 HIS A N 1
ATOM 2338 C CA . HIS A 1 290 ? 18.622 -39.709 -91.662 1.00 71.44 290 HIS A CA 1
ATOM 2339 C C . HIS A 1 290 ? 18.434 -39.149 -93.080 1.00 71.44 290 HIS A C 1
ATOM 2341 O O . HIS A 1 290 ? 18.453 -39.908 -94.042 1.00 71.44 290 HIS A O 1
ATOM 2347 N N . TYR A 1 291 ? 18.304 -37.827 -93.211 1.00 71.00 291 TYR A N 1
ATOM 2348 C CA . TYR A 1 291 ? 18.057 -37.162 -94.491 1.00 71.00 291 TYR A CA 1
ATOM 2349 C C . TYR A 1 291 ? 19.300 -37.064 -95.392 1.00 71.00 291 TYR A C 1
ATOM 2351 O O . TYR A 1 291 ? 19.166 -37.003 -96.607 1.00 71.00 291 TYR A O 1
ATOM 2359 N N . PHE A 1 292 ? 20.507 -37.028 -94.817 1.00 65.25 292 PHE A N 1
ATOM 2360 C CA . PHE A 1 292 ? 21.762 -36.924 -95.579 1.00 65.25 292 PHE A CA 1
ATOM 2361 C C . PHE A 1 292 ? 22.410 -38.277 -95.921 1.00 65.25 292 PHE A C 1
ATOM 2363 O O . PHE A 1 292 ? 23.338 -38.305 -96.726 1.00 65.25 292 PHE A O 1
ATOM 2370 N N . PHE A 1 293 ? 21.952 -39.380 -95.319 1.00 65.88 293 PHE A N 1
ATOM 2371 C CA . PHE A 1 293 ? 22.486 -40.732 -95.545 1.00 65.88 293 PHE A CA 1
ATOM 2372 C C . PHE A 1 293 ? 21.489 -41.689 -96.242 1.00 65.88 293 PHE A C 1
ATOM 2374 O O . PHE A 1 293 ? 21.671 -42.907 -96.176 1.00 65.88 293 PHE A O 1
ATOM 2381 N N . GLN A 1 294 ? 20.463 -41.154 -96.919 1.00 53.34 294 GLN A N 1
ATOM 2382 C CA . GLN A 1 294 ? 19.621 -41.855 -97.907 1.00 53.34 294 GLN A CA 1
ATOM 2383 C C . GLN A 1 294 ? 19.949 -41.373 -99.320 1.00 53.34 294 GLN A C 1
ATOM 2385 O O . GLN A 1 294 ? 19.902 -42.223 -100.236 1.00 53.34 294 GLN A O 1
#

Secondary structure (DSSP, 8-state):
--TTTT-EESSSSSSEEEEEEE--SPPPP-TT-EEEEEEEETTEEEEEEEETTSSSS-HHHHHHHTT--TT-EEEEEE-STTT-B-SEEETTEEE--BSEEEEEEEEEESS--GGGGHHHHHHHHHHHHHTT-HHHHHHHHHHHTTS---HHHHHHHHHHHHHHHHHHT-HHHHHHHHHS----TTS-HHHHHHHHHHHHHHHHHTT-HHHHHHHHHHHHHH-TT-HHHHHHHHHHHHHHHHHHHHHHHHHHHHHHHHHHHHHHHHHHHHHHHHHHHHHHHHHHHHHHHHHH--

InterPro domains:
  IPR011990 Tetratricopeptide-like helical domain superfamily [G3DSA:1.25.40.10] (117-267)
  IPR011990 Tetratricopeptide-like helical domain superfamily [SSF48452] (116-256)
  IPR019734 Tetratricopeptide repeat [PS50005] (118-151)
  IPR019734 Tetratricopeptide repeat [PS50005] (193-226)
  IPR019734 Tetratricopeptide repeat [SM00028] (118-151)
  IPR019734 Tetratricopeptide repeat [SM00028] (193-226)
  IPR050754 Peptidyl-prolyl cis-trans isomerase FKBP4/5/8-like [PTHR46512] (4-266)